Protein AF-A0A8J3H983-F1 (afdb_monomer_lite)

Structure (mmCIF, N/CA/C/O backbone):
data_AF-A0A8J3H983-F1
#
_entry.id   AF-A0A8J3H983-F1
#
loop_
_atom_site.group_PDB
_atom_site.id
_atom_site.type_symbol
_atom_site.label_atom_id
_atom_site.label_alt_id
_atom_site.label_comp_id
_atom_site.label_asym_id
_atom_site.label_entity_id
_atom_site.label_seq_id
_atom_site.pdbx_PDB_ins_code
_atom_site.Cartn_x
_atom_site.Cartn_y
_atom_site.Cartn_z
_atom_site.occupancy
_atom_site.B_iso_or_equiv
_atom_site.auth_seq_id
_atom_site.auth_comp_id
_atom_site.auth_asym_id
_atom_site.auth_atom_id
_atom_site.pdbx_PDB_model_num
ATOM 1 N N . MET A 1 1 ? 21.618 -44.598 -42.504 1.00 51.03 1 MET A N 1
ATOM 2 C CA . MET A 1 1 ? 20.172 -44.811 -42.746 1.00 51.03 1 MET A CA 1
ATOM 3 C C . MET A 1 1 ? 19.482 -43.494 -43.129 1.00 51.03 1 MET A C 1
ATOM 5 O O . MET A 1 1 ? 18.326 -43.295 -42.797 1.00 51.03 1 MET A O 1
ATOM 9 N N . LEU A 1 2 ? 20.202 -42.593 -43.807 1.00 52.75 2 LEU A N 1
ATOM 10 C CA . LEU A 1 2 ? 19.736 -41.278 -44.272 1.00 52.75 2 LEU A CA 1
ATOM 11 C C . LEU A 1 2 ? 20.343 -41.018 -45.664 1.00 52.75 2 LEU A C 1
ATOM 13 O O . LEU A 1 2 ? 20.921 -39.972 -45.910 1.00 52.75 2 LEU A O 1
ATOM 17 N N . GLY A 1 3 ? 20.367 -42.053 -46.502 1.00 57.75 3 GLY A N 1
ATOM 18 C CA . GLY A 1 3 ? 20.731 -41.930 -47.911 1.00 57.75 3 GLY A CA 1
ATOM 19 C C . GLY A 1 3 ? 19.517 -42.314 -48.740 1.00 57.75 3 GLY A C 1
ATOM 20 O O . GLY A 1 3 ? 18.653 -43.034 -48.226 1.00 57.75 3 GLY A O 1
ATOM 21 N N . ASP A 1 4 ? 19.480 -41.850 -49.981 1.00 62.97 4 ASP A N 1
ATOM 22 C CA . ASP A 1 4 ? 18.348 -41.963 -50.914 1.00 62.97 4 ASP A CA 1
ATOM 23 C C . ASP A 1 4 ? 17.884 -43.419 -51.135 1.00 62.97 4 ASP A C 1
ATOM 25 O O . ASP A 1 4 ? 16.720 -43.679 -51.420 1.00 62.97 4 ASP A O 1
ATOM 29 N N . ASP A 1 5 ? 18.751 -44.391 -50.837 1.00 67.62 5 ASP A N 1
ATOM 30 C CA . ASP A 1 5 ? 18.472 -45.832 -50.906 1.00 67.62 5 ASP A CA 1
ATOM 31 C C . ASP A 1 5 ? 17.887 -46.438 -49.604 1.00 67.62 5 ASP A C 1
ATOM 33 O O . ASP A 1 5 ? 17.742 -47.657 -49.465 1.00 67.62 5 ASP A O 1
ATOM 37 N N . GLY A 1 6 ? 17.617 -45.619 -48.584 1.00 75.12 6 GLY A N 1
ATOM 38 C CA . GLY A 1 6 ? 17.050 -46.034 -47.298 1.00 75.12 6 GLY A CA 1
ATOM 39 C C . GLY A 1 6 ? 15.519 -46.117 -47.305 1.00 75.12 6 GLY A C 1
ATOM 40 O O . GLY A 1 6 ? 14.852 -45.564 -48.168 1.00 75.12 6 GLY A O 1
ATOM 41 N N . LEU A 1 7 ? 14.935 -46.746 -46.276 1.00 78.44 7 LEU A N 1
ATOM 42 C CA . LEU A 1 7 ? 13.473 -46.881 -46.117 1.00 78.44 7 LEU A CA 1
ATOM 43 C C . LEU A 1 7 ? 12.726 -45.532 -46.163 1.00 78.44 7 LEU A C 1
ATOM 45 O O . LEU A 1 7 ? 11.591 -45.483 -46.618 1.00 78.44 7 LEU A O 1
ATOM 49 N N . LEU A 1 8 ? 13.369 -44.446 -45.717 1.00 76.75 8 LEU A N 1
ATOM 50 C CA . LEU A 1 8 ? 12.832 -43.086 -45.834 1.00 76.75 8 LEU A CA 1
ATOM 51 C C . LEU A 1 8 ? 12.984 -42.509 -47.248 1.00 76.75 8 LEU A C 1
ATOM 53 O O . LEU A 1 8 ? 12.057 -41.861 -47.714 1.00 76.75 8 LEU A O 1
ATOM 57 N N . GLY A 1 9 ? 14.088 -42.788 -47.948 1.00 78.19 9 GLY A N 1
ATOM 58 C CA . GLY A 1 9 ? 14.296 -42.362 -49.338 1.00 78.19 9 GLY A CA 1
ATOM 59 C C . GLY A 1 9 ? 13.309 -43.020 -50.304 1.00 78.19 9 GLY A C 1
ATOM 60 O O . GLY A 1 9 ? 12.716 -42.344 -51.130 1.00 78.19 9 GLY A O 1
ATOM 61 N N . GLY A 1 10 ? 12.981 -44.301 -50.109 1.00 79.31 10 GLY A N 1
ATOM 62 C CA . GLY A 1 10 ? 11.941 -44.974 -50.902 1.00 79.31 10 GLY A CA 1
ATOM 63 C C . GLY A 1 10 ? 10.500 -44.513 -50.617 1.00 79.31 10 GLY A C 1
ATOM 64 O O . GLY A 1 10 ? 9.593 -44.832 -51.386 1.00 79.31 10 GLY A O 1
ATOM 65 N N . VAL A 1 11 ? 10.259 -43.792 -49.514 1.00 82.62 11 VAL A N 1
ATOM 66 C CA . VAL A 1 11 ? 8.930 -43.260 -49.157 1.00 82.62 11 VAL A CA 1
ATOM 67 C C . VAL A 1 11 ? 8.806 -41.775 -49.508 1.00 82.62 11 VAL A C 1
ATOM 69 O O . VAL A 1 11 ? 7.759 -41.391 -50.018 1.00 82.62 11 VAL A O 1
ATOM 72 N N . LEU A 1 12 ? 9.840 -40.970 -49.240 1.00 80.44 12 LEU A N 1
ATOM 73 C CA . LEU A 1 12 ? 9.831 -39.502 -49.345 1.00 80.44 12 LEU A CA 1
ATOM 74 C C . LEU A 1 12 ? 10.749 -38.928 -50.434 1.00 80.44 12 LEU A C 1
ATOM 76 O O . LEU A 1 12 ? 10.650 -37.739 -50.701 1.00 80.44 12 LEU A O 1
ATOM 80 N N . GLY A 1 13 ? 11.669 -39.714 -50.993 1.00 78.25 13 GLY A N 1
ATOM 81 C CA . GLY A 1 13 ? 12.554 -39.256 -52.065 1.00 78.25 13 GLY A CA 1
ATOM 82 C C . GLY A 1 13 ? 11.874 -39.288 -53.433 1.00 78.25 13 GLY A C 1
ATOM 83 O O . GLY A 1 13 ? 10.822 -39.912 -53.590 1.00 78.25 13 GLY A O 1
ATOM 84 N N . ASP A 1 14 ? 12.506 -38.647 -54.413 1.00 82.69 14 ASP A N 1
ATOM 85 C CA . ASP A 1 14 ? 12.034 -38.560 -55.799 1.00 82.69 14 ASP A CA 1
ATOM 86 C C . ASP A 1 14 ? 11.747 -39.953 -56.387 1.00 82.69 14 ASP A C 1
ATOM 88 O O . ASP A 1 14 ? 12.581 -40.866 -56.340 1.00 82.69 14 ASP A O 1
ATOM 92 N N . GLY A 1 15 ? 10.544 -40.145 -56.931 1.00 80.81 15 GLY A N 1
ATOM 93 C CA . GLY A 1 15 ? 10.040 -41.440 -57.400 1.00 80.81 15 GLY A CA 1
ATOM 94 C C . GLY A 1 15 ? 9.619 -42.427 -56.297 1.00 80.81 15 GLY A C 1
ATOM 95 O O . GLY A 1 15 ? 9.280 -43.576 -56.601 1.00 80.81 15 GLY A O 1
ATOM 96 N N . GLY A 1 16 ? 9.648 -42.018 -55.025 1.00 85.50 16 GLY A N 1
ATOM 97 C CA . GLY A 1 16 ? 9.208 -42.788 -53.862 1.00 85.50 16 GLY A CA 1
ATOM 98 C C . GLY A 1 16 ? 7.682 -42.896 -53.725 1.00 85.50 16 GLY A C 1
ATOM 99 O O . GLY A 1 16 ? 6.910 -42.331 -54.495 1.00 85.50 16 GLY A O 1
ATOM 100 N N . LEU A 1 17 ? 7.204 -43.636 -52.717 1.00 86.75 17 LEU A N 1
ATOM 101 C CA . LEU A 1 17 ? 5.765 -43.928 -52.559 1.00 86.75 17 LEU A CA 1
ATOM 102 C C . LEU A 1 17 ? 4.872 -42.687 -52.400 1.00 86.75 17 LEU A C 1
ATOM 104 O O . LEU A 1 17 ? 3.699 -42.744 -52.774 1.00 86.75 17 LEU A O 1
ATOM 108 N N . LEU A 1 18 ? 5.388 -41.605 -51.814 1.00 88.44 18 LEU A N 1
ATOM 109 C CA . LEU A 1 18 ? 4.643 -40.360 -51.623 1.00 88.44 18 LEU A CA 1
ATOM 110 C C . LEU A 1 18 ? 4.953 -39.296 -52.679 1.00 88.44 18 LEU A C 1
ATOM 112 O O . LEU A 1 18 ? 4.307 -38.253 -52.655 1.00 88.44 18 LEU A O 1
ATOM 116 N N . ASP A 1 19 ? 5.852 -39.564 -53.626 1.00 88.38 19 ASP A N 1
ATOM 117 C CA . ASP A 1 19 ? 6.216 -38.638 -54.704 1.00 88.38 19 ASP A CA 1
ATOM 118 C C . ASP A 1 19 ? 5.002 -38.166 -55.539 1.00 88.38 19 ASP A C 1
ATOM 120 O O . ASP A 1 19 ? 4.832 -36.964 -55.716 1.00 88.38 19 ASP A O 1
ATOM 124 N N . PRO A 1 20 ? 4.015 -39.021 -55.898 1.00 90.06 20 PRO A N 1
ATOM 125 C CA . PRO A 1 20 ? 2.812 -38.557 -56.603 1.00 90.06 20 PRO A CA 1
ATOM 126 C C . PRO A 1 20 ? 1.914 -37.599 -55.798 1.00 90.06 20 PRO A C 1
ATOM 128 O O . PRO A 1 20 ? 0.969 -37.028 -56.345 1.00 90.06 20 PRO A O 1
ATOM 131 N N . VAL A 1 21 ? 2.136 -37.468 -54.487 1.00 88.88 21 VAL A N 1
ATOM 132 C CA . VAL A 1 21 ? 1.375 -36.572 -53.605 1.00 88.88 21 VAL A CA 1
ATOM 133 C C . VAL A 1 21 ? 2.213 -35.368 -53.187 1.00 88.88 21 VAL A C 1
ATOM 135 O O . VAL A 1 21 ? 1.683 -34.264 -53.213 1.00 88.88 21 VAL A O 1
ATOM 138 N N . LEU A 1 22 ? 3.472 -35.576 -52.791 1.00 84.56 22 LEU A N 1
ATOM 139 C CA . LEU A 1 22 ? 4.355 -34.570 -52.190 1.00 84.56 22 LEU A CA 1
ATOM 140 C C . LEU A 1 22 ? 5.433 -34.029 -53.131 1.00 84.56 22 LEU A C 1
ATOM 142 O O . LEU A 1 22 ? 5.992 -32.986 -52.815 1.00 84.56 22 LEU A O 1
ATOM 146 N N . GLY A 1 23 ? 5.735 -34.725 -54.227 1.00 83.00 23 GLY A N 1
ATOM 147 C CA . GLY A 1 23 ? 6.685 -34.252 -55.227 1.00 83.00 23 GLY A CA 1
ATOM 148 C C . GLY A 1 23 ? 6.164 -33.017 -55.957 1.00 83.00 23 GLY A C 1
ATOM 149 O O . GLY A 1 23 ? 4.963 -32.725 -55.925 1.00 83.00 23 GLY A O 1
ATOM 150 N N . ASP A 1 24 ? 7.065 -32.315 -56.639 1.00 83.81 24 ASP A N 1
ATOM 151 C CA . ASP A 1 24 ? 6.772 -31.055 -57.335 1.00 83.81 24 ASP A CA 1
ATOM 152 C C . ASP A 1 24 ? 5.689 -31.229 -58.419 1.00 83.81 24 ASP A C 1
ATOM 154 O O . ASP A 1 24 ? 4.794 -30.396 -58.555 1.00 83.81 24 ASP A O 1
ATOM 158 N N . ASP A 1 25 ? 5.688 -32.380 -59.100 1.00 84.50 25 ASP A N 1
ATOM 159 C CA . ASP A 1 25 ? 4.658 -32.784 -60.071 1.00 84.50 25 ASP A CA 1
ATOM 160 C C . ASP A 1 25 ? 3.470 -33.543 -59.430 1.00 84.50 25 ASP A C 1
ATOM 162 O O . ASP A 1 25 ? 2.536 -33.981 -60.114 1.00 84.50 25 ASP A O 1
ATOM 166 N N . GLY A 1 26 ? 3.509 -33.758 -58.114 1.00 86.00 26 GLY A N 1
ATOM 167 C CA . GLY A 1 26 ? 2.489 -34.459 -57.340 1.00 86.00 26 GLY A CA 1
ATOM 168 C C . GLY A 1 26 ? 1.249 -33.605 -57.057 1.00 86.00 26 GLY A C 1
ATOM 169 O O . GLY A 1 26 ? 1.181 -32.424 -57.380 1.00 86.00 26 GLY A O 1
ATOM 170 N N . LEU A 1 27 ? 0.229 -34.186 -56.418 1.00 89.25 27 LEU A N 1
ATOM 171 C CA . LEU A 1 27 ? -1.029 -33.475 -56.126 1.00 89.25 27 LEU A CA 1
ATOM 172 C C . LEU A 1 27 ? -0.848 -32.196 -55.293 1.00 89.25 27 LEU A C 1
ATOM 174 O O . LEU A 1 27 ? -1.517 -31.204 -55.571 1.00 89.25 27 LEU A O 1
ATOM 178 N N . LEU A 1 28 ? -0.004 -32.218 -54.256 1.00 87.00 28 LEU A N 1
ATOM 179 C CA . LEU A 1 28 ? 0.267 -31.029 -53.446 1.00 87.00 28 LEU A CA 1
ATOM 180 C C . LEU A 1 28 ? 1.278 -30.103 -54.121 1.00 87.00 28 LEU A C 1
ATOM 182 O O . LEU A 1 28 ? 1.095 -28.899 -54.000 1.00 87.00 28 LEU A O 1
ATOM 186 N N . GLY A 1 29 ? 2.246 -30.618 -54.885 1.00 85.94 29 GLY A N 1
ATOM 187 C CA . GLY A 1 29 ? 3.123 -29.796 -55.731 1.00 85.94 29 GLY A CA 1
ATOM 188 C C . GLY A 1 29 ? 2.335 -29.001 -56.779 1.00 85.94 29 GLY A C 1
ATOM 189 O O . GLY A 1 29 ? 2.439 -27.783 -56.851 1.00 85.94 29 GLY A O 1
ATOM 190 N N . GLY A 1 30 ? 1.382 -29.633 -57.464 1.00 85.19 30 GLY A N 1
ATOM 191 C CA . GLY A 1 30 ? 0.491 -28.964 -58.417 1.00 85.19 30 GLY A CA 1
ATOM 192 C C . GLY A 1 30 ? -0.533 -28.000 -57.796 1.00 85.19 30 GLY A C 1
ATOM 193 O O . GLY A 1 30 ? -1.175 -27.242 -58.523 1.00 85.19 30 GLY A O 1
ATOM 194 N N . VAL A 1 31 ? -0.723 -27.999 -56.471 1.00 89.94 31 VAL A N 1
ATOM 195 C CA . VAL A 1 31 ? -1.606 -27.043 -55.772 1.00 89.94 31 VAL A CA 1
ATOM 196 C C . VAL A 1 31 ? -0.809 -25.947 -55.066 1.00 89.94 31 VAL A C 1
ATOM 198 O O . VAL A 1 31 ? -1.222 -24.795 -55.131 1.00 89.94 31 VAL A O 1
ATOM 201 N N . LEU A 1 32 ? 0.284 -26.289 -54.387 1.00 85.88 32 LEU A N 1
ATOM 202 C CA . LEU A 1 32 ? 1.056 -25.405 -53.506 1.00 85.88 32 LEU A CA 1
ATOM 203 C C . LEU A 1 32 ? 2.409 -24.983 -54.080 1.00 85.88 32 LEU A C 1
ATOM 205 O O . LEU A 1 32 ? 2.976 -24.023 -53.573 1.00 85.88 32 LEU A O 1
ATOM 209 N N . GLY A 1 33 ? 2.930 -25.705 -55.071 1.00 83.81 33 GLY A N 1
ATOM 210 C CA . GLY A 1 33 ? 4.178 -25.354 -55.739 1.00 83.81 33 GLY A CA 1
ATOM 211 C C . GLY A 1 33 ? 4.054 -24.046 -56.511 1.00 83.81 33 GLY A C 1
ATOM 212 O O . GLY A 1 33 ? 2.945 -23.579 -56.789 1.00 83.81 33 GLY A O 1
ATOM 213 N N . ASP A 1 34 ? 5.201 -23.480 -56.870 1.00 83.69 34 ASP A N 1
ATOM 214 C CA . ASP A 1 34 ? 5.309 -22.154 -57.489 1.00 83.69 34 ASP A CA 1
ATOM 215 C C . ASP A 1 34 ? 4.543 -22.071 -58.824 1.00 83.69 34 ASP A C 1
ATOM 217 O O . ASP A 1 34 ? 3.835 -21.099 -59.079 1.00 83.69 34 ASP A O 1
ATOM 221 N N . ASP A 1 35 ? 4.569 -23.149 -59.616 1.00 82.81 35 ASP A N 1
ATOM 222 C CA . ASP A 1 35 ? 3.786 -23.300 -60.856 1.00 82.81 35 ASP A CA 1
ATOM 223 C C . ASP A 1 35 ? 2.399 -23.949 -60.633 1.00 82.81 35 ASP A C 1
ATOM 225 O O . ASP A 1 35 ? 1.636 -24.195 -61.574 1.00 82.81 35 ASP A O 1
ATOM 229 N N . GLY A 1 36 ? 2.069 -24.268 -59.380 1.00 85.94 36 GLY A N 1
ATOM 230 C CA . GLY A 1 36 ? 0.817 -24.888 -58.966 1.00 85.94 36 GLY A CA 1
ATOM 231 C C . GLY A 1 36 ? -0.357 -23.908 -58.913 1.00 85.94 36 GLY A C 1
ATOM 232 O O . GLY A 1 36 ? -0.248 -22.723 -59.205 1.00 85.94 36 GLY A O 1
ATOM 233 N N . LEU A 1 37 ? -1.534 -24.393 -58.521 1.00 89.25 37 LEU A N 1
ATOM 234 C CA . LEU A 1 37 ? -2.776 -23.612 -58.567 1.00 89.25 37 LEU A CA 1
ATOM 235 C C . LEU A 1 37 ? -2.759 -22.385 -57.635 1.00 89.25 37 LEU A C 1
ATOM 237 O O . LEU A 1 37 ? -3.248 -21.328 -58.024 1.00 89.25 37 LEU A O 1
ATOM 241 N N . LEU A 1 38 ? -2.207 -22.505 -56.422 1.00 87.62 38 LEU A N 1
ATOM 242 C CA . LEU A 1 38 ? -2.011 -21.367 -55.518 1.00 87.62 38 LEU A CA 1
ATOM 243 C C . LEU A 1 38 ? -0.765 -20.556 -55.874 1.00 87.62 38 LEU A C 1
ATOM 245 O O . LEU A 1 38 ? -0.840 -19.336 -55.769 1.00 87.62 38 LEU A O 1
ATOM 249 N N . GLY A 1 39 ? 0.316 -21.185 -56.347 1.00 86.94 39 GLY A N 1
ATOM 250 C CA . GLY A 1 39 ? 1.495 -20.478 -56.863 1.00 86.94 39 GLY A CA 1
ATOM 251 C C . GLY A 1 39 ? 1.142 -19.549 -58.028 1.00 86.94 39 GLY A C 1
ATOM 252 O O . GLY A 1 39 ? 1.404 -18.356 -57.978 1.00 86.94 39 GLY A O 1
ATOM 253 N N . GLY A 1 40 ? 0.348 -20.015 -58.991 1.00 87.06 40 GLY A N 1
ATOM 254 C CA . GLY A 1 40 ? -0.158 -19.189 -60.091 1.00 87.06 40 GLY A CA 1
ATOM 255 C C . GLY A 1 40 ? -1.197 -18.127 -59.694 1.00 87.06 40 GLY A C 1
ATOM 256 O O . GLY A 1 40 ? -1.540 -17.273 -60.512 1.00 87.06 40 GLY A O 1
ATOM 257 N N . VAL A 1 41 ? -1.735 -18.153 -58.469 1.00 90.50 41 VAL A N 1
ATOM 258 C CA . VAL A 1 41 ? -2.665 -17.123 -57.962 1.00 90.50 41 VAL A CA 1
ATOM 259 C C . VAL A 1 41 ? -1.948 -16.106 -57.074 1.00 90.50 41 VAL A C 1
ATOM 261 O O . VAL A 1 41 ? -2.226 -14.916 -57.206 1.00 90.50 41 VAL A O 1
ATOM 264 N N . LEU A 1 42 ? -1.080 -16.569 -56.172 1.00 86.56 42 LEU A N 1
ATOM 265 C CA . LEU A 1 42 ? -0.462 -15.789 -55.093 1.00 86.56 42 LEU A CA 1
ATOM 266 C C . LEU A 1 42 ? 1.047 -15.591 -55.246 1.00 86.56 42 LEU A C 1
ATOM 268 O O . LEU A 1 42 ? 1.588 -14.726 -54.568 1.00 86.56 42 LEU A O 1
ATOM 272 N N . GLY A 1 43 ? 1.711 -16.408 -56.057 1.00 85.00 43 GLY A N 1
ATOM 273 C CA . GLY A 1 43 ? 3.137 -16.293 -56.333 1.00 85.00 43 GLY A CA 1
ATOM 274 C C . GLY A 1 43 ? 3.446 -15.189 -57.339 1.00 85.00 43 GLY A C 1
ATOM 275 O O . GLY A 1 43 ? 2.547 -14.624 -57.974 1.00 85.00 43 GLY A O 1
ATOM 276 N N . ASP A 1 44 ? 4.735 -14.906 -57.482 1.00 87.31 44 ASP A N 1
ATOM 277 C CA . ASP A 1 44 ? 5.268 -13.851 -58.341 1.00 87.31 44 ASP A CA 1
ATOM 278 C C . ASP A 1 44 ? 4.846 -14.065 -59.806 1.00 87.31 44 ASP A C 1
ATOM 280 O O . ASP A 1 44 ? 5.009 -15.145 -60.379 1.00 87.31 44 ASP A O 1
ATOM 284 N N . GLY A 1 45 ? 4.270 -13.039 -60.437 1.00 84.06 45 GLY A N 1
ATOM 285 C CA . GLY A 1 45 ? 3.670 -13.130 -61.773 1.00 84.06 45 GLY A CA 1
ATOM 286 C C . GLY A 1 45 ? 2.311 -13.848 -61.838 1.00 84.06 45 GLY A C 1
ATOM 287 O O . GLY A 1 45 ? 1.756 -14.007 -62.931 1.00 84.06 45 GLY A O 1
ATOM 288 N N . GLY A 1 46 ? 1.762 -14.275 -60.697 1.00 89.06 46 GLY A N 1
ATOM 289 C CA . GLY A 1 46 ? 0.447 -14.896 -60.569 1.00 89.06 46 GLY A CA 1
ATOM 290 C C . GLY A 1 46 ? -0.726 -13.920 -60.730 1.00 89.06 46 GLY A C 1
ATOM 291 O O . GLY A 1 46 ? -0.571 -12.717 -60.929 1.00 89.06 46 GLY A O 1
ATOM 292 N N . LEU A 1 47 ? -1.959 -14.426 -60.643 1.00 91.19 47 LEU A N 1
ATOM 293 C CA . LEU A 1 47 ? -3.169 -13.632 -60.917 1.00 91.19 47 LEU A CA 1
ATOM 294 C C . LEU A 1 47 ? -3.358 -12.413 -60.001 1.00 91.19 47 LEU A C 1
ATOM 296 O O . LEU A 1 47 ? -3.961 -11.428 -60.434 1.00 91.19 47 LEU A O 1
ATOM 300 N N . LEU A 1 48 ? -2.910 -12.483 -58.745 1.00 92.31 48 LEU A N 1
ATOM 301 C CA . LEU A 1 48 ? -3.023 -11.380 -57.788 1.00 92.31 48 LEU A CA 1
ATOM 302 C C . LEU A 1 48 ? -1.760 -10.523 -57.692 1.00 92.31 48 LEU A C 1
ATOM 304 O O . LEU A 1 48 ? -1.822 -9.461 -57.075 1.00 92.31 48 LEU A O 1
ATOM 308 N N . ASP A 1 49 ? -0.669 -10.919 -58.345 1.00 91.88 49 ASP A N 1
ATOM 309 C CA . ASP A 1 49 ? 0.599 -10.186 -58.359 1.00 91.88 49 ASP A CA 1
ATOM 310 C C . ASP A 1 49 ? 0.447 -8.721 -58.832 1.00 91.88 49 ASP A C 1
ATOM 312 O O . ASP A 1 49 ? 0.901 -7.819 -58.131 1.00 91.88 49 ASP A O 1
ATOM 316 N N . PRO A 1 50 ? -0.352 -8.393 -59.876 1.00 92.50 50 PRO A N 1
ATOM 317 C CA . PRO A 1 50 ? -0.570 -6.996 -60.275 1.00 92.50 50 PRO A CA 1
ATOM 318 C C . PRO A 1 50 ? -1.266 -6.117 -59.223 1.00 92.50 50 PRO A C 1
ATOM 320 O O . PRO A 1 50 ? -1.352 -4.899 -59.392 1.00 92.50 50 PRO A O 1
ATOM 323 N N . VAL A 1 51 ? -1.840 -6.709 -58.172 1.00 91.69 51 VAL A N 1
ATOM 324 C CA . VAL A 1 51 ? -2.513 -5.988 -57.085 1.00 91.69 51 VAL A CA 1
ATOM 325 C C . VAL A 1 51 ? -1.703 -6.049 -55.796 1.00 91.69 51 VAL A C 1
ATOM 327 O O . VAL A 1 51 ? -1.575 -5.015 -55.145 1.00 91.69 51 VAL A O 1
ATOM 330 N N . LEU A 1 52 ? -1.208 -7.229 -55.419 1.00 88.00 52 LEU A N 1
ATOM 331 C CA . LEU A 1 52 ? -0.580 -7.500 -54.123 1.00 88.00 52 LEU A CA 1
ATOM 332 C C . LEU A 1 52 ? 0.946 -7.549 -54.167 1.00 88.00 52 LEU A C 1
ATOM 334 O O . LEU A 1 52 ? 1.549 -7.385 -53.112 1.00 88.00 52 LEU A O 1
ATOM 338 N N . GLY A 1 53 ? 1.541 -7.792 -55.335 1.00 87.12 53 GLY A N 1
ATOM 339 C CA . GLY A 1 53 ? 2.989 -7.816 -55.495 1.00 87.12 53 GLY A CA 1
ATOM 340 C C . GLY A 1 53 ? 3.608 -6.445 -55.247 1.00 87.12 53 GLY A C 1
ATOM 341 O O . GLY A 1 53 ? 2.912 -5.422 -55.265 1.00 87.12 53 GLY A O 1
ATOM 342 N N . ASP A 1 54 ? 4.923 -6.427 -55.053 1.00 87.25 54 ASP A N 1
ATOM 343 C CA . ASP A 1 54 ? 5.689 -5.217 -54.730 1.00 87.25 54 ASP A CA 1
ATOM 344 C C . ASP A 1 54 ? 5.555 -4.141 -55.827 1.00 87.25 54 ASP A C 1
ATOM 346 O O . ASP A 1 54 ? 5.373 -2.961 -55.531 1.00 87.25 54 ASP A O 1
ATOM 350 N N . ASP A 1 55 ? 5.508 -4.561 -57.096 1.00 86.38 55 ASP A N 1
ATOM 351 C CA . ASP A 1 55 ? 5.254 -3.694 -58.260 1.00 86.38 55 ASP A CA 1
ATOM 352 C C . ASP A 1 55 ? 3.751 -3.550 -58.605 1.00 86.38 55 ASP A C 1
ATOM 354 O O . ASP A 1 55 ? 3.370 -2.875 -59.570 1.00 86.38 55 ASP A O 1
ATOM 358 N N . GLY A 1 56 ? 2.877 -4.210 -57.843 1.00 87.75 56 GLY A N 1
ATOM 359 C CA . GLY A 1 56 ? 1.427 -4.185 -58.006 1.00 87.75 56 GLY A CA 1
ATOM 360 C C . GLY A 1 56 ? 0.785 -2.891 -57.497 1.00 87.75 56 GLY A C 1
ATOM 361 O O . GLY A 1 56 ? 1.435 -1.995 -56.970 1.00 87.75 56 GLY A O 1
ATOM 362 N N . LEU A 1 57 ? -0.537 -2.765 -57.634 1.00 91.06 57 LEU A N 1
ATOM 363 C CA . LEU A 1 57 ? -1.268 -1.561 -57.210 1.00 91.06 57 LEU A CA 1
ATOM 364 C C . LEU A 1 57 ? -1.090 -1.218 -55.725 1.00 91.06 57 LEU A C 1
ATOM 366 O O . LEU A 1 57 ? -0.954 -0.041 -55.401 1.00 91.06 57 LEU A O 1
ATOM 370 N N . LEU A 1 58 ? -1.152 -2.202 -54.822 1.00 89.81 58 LEU A N 1
ATOM 371 C CA . LEU A 1 58 ? -0.967 -1.955 -53.391 1.00 89.81 58 LEU A CA 1
ATOM 372 C C . LEU A 1 58 ? 0.511 -1.828 -53.029 1.00 89.81 58 LEU A C 1
ATOM 374 O O . LEU A 1 58 ? 0.823 -0.940 -52.241 1.00 89.81 58 LEU A O 1
ATOM 378 N N . GLY A 1 59 ? 1.401 -2.617 -53.641 1.00 88.44 59 GLY A N 1
ATOM 379 C CA . GLY A 1 59 ? 2.851 -2.458 -53.491 1.00 88.44 59 GLY A CA 1
ATOM 380 C C . GLY A 1 59 ? 3.322 -1.062 -53.911 1.00 88.44 59 GLY A C 1
ATOM 381 O O . GLY A 1 59 ? 3.924 -0.345 -53.125 1.00 88.44 59 GLY A O 1
ATOM 382 N N . GLY A 1 60 ? 2.875 -0.560 -55.062 1.00 87.38 60 GLY A N 1
ATOM 383 C CA . GLY A 1 60 ? 3.187 0.796 -55.524 1.00 87.38 60 GLY A CA 1
ATOM 384 C C . GLY A 1 60 ? 2.521 1.934 -54.734 1.00 87.38 60 GLY A C 1
ATOM 385 O O . GLY A 1 60 ? 2.870 3.099 -54.930 1.00 87.38 60 GLY A O 1
ATOM 386 N N . VAL A 1 61 ? 1.549 1.655 -53.858 1.00 90.75 61 VAL A N 1
ATOM 387 C CA . VAL A 1 61 ? 0.914 2.671 -52.993 1.00 90.75 61 VAL A CA 1
ATOM 388 C C . VAL A 1 61 ? 1.487 2.642 -51.577 1.00 90.75 61 VAL A C 1
ATOM 390 O O . VAL A 1 61 ? 1.724 3.713 -51.018 1.00 90.75 61 VAL A O 1
ATOM 393 N N . LEU A 1 62 ? 1.657 1.450 -51.003 1.00 87.38 62 LEU A N 1
ATOM 394 C CA . LEU A 1 62 ? 1.987 1.219 -49.593 1.00 87.38 62 LEU A CA 1
ATOM 395 C C . LEU A 1 62 ? 3.383 0.639 -49.364 1.00 87.38 62 LEU A C 1
ATOM 397 O O . LEU A 1 62 ? 3.854 0.699 -48.235 1.00 87.38 62 LEU A O 1
ATOM 401 N N . GLY A 1 63 ? 3.992 0.039 -50.383 1.00 85.69 63 GLY A N 1
ATOM 402 C CA . GLY A 1 63 ? 5.343 -0.500 -50.309 1.00 85.69 63 GLY A CA 1
ATOM 403 C C . GLY A 1 63 ? 6.409 0.587 -50.397 1.00 85.69 63 GLY A C 1
ATOM 404 O O . GLY A 1 63 ? 6.120 1.754 -50.686 1.00 85.69 63 GLY A O 1
ATOM 405 N N . ASP A 1 64 ? 7.648 0.174 -50.159 1.00 86.94 64 ASP A N 1
ATOM 406 C CA . ASP A 1 64 ? 8.823 1.043 -50.146 1.00 86.94 64 ASP A CA 1
ATOM 407 C C . ASP A 1 64 ? 9.006 1.739 -51.507 1.00 86.94 64 ASP A C 1
ATOM 409 O O . ASP A 1 64 ? 8.987 1.112 -52.568 1.00 86.94 64 ASP A O 1
ATOM 413 N N . GLY A 1 65 ? 9.160 3.065 -51.502 1.00 84.00 65 GLY A N 1
ATOM 414 C CA . GLY A 1 65 ? 9.182 3.891 -52.714 1.00 84.00 65 GLY A CA 1
ATOM 415 C C . GLY A 1 65 ? 7.813 4.119 -53.375 1.00 84.00 65 GLY A C 1
ATOM 416 O O . GLY A 1 65 ? 7.742 4.770 -54.424 1.00 84.00 65 GLY A O 1
ATOM 417 N N . GLY A 1 66 ? 6.728 3.614 -52.782 1.00 88.56 66 GLY A N 1
ATOM 418 C CA . GLY A 1 66 ? 5.355 3.801 -53.237 1.00 88.56 66 GLY A CA 1
ATOM 419 C C . GLY A 1 66 ? 4.800 5.210 -52.991 1.00 88.56 66 GLY A C 1
ATOM 420 O O . GLY A 1 66 ? 5.438 6.091 -52.419 1.00 88.56 66 GLY A O 1
ATOM 421 N N . LEU A 1 67 ? 3.562 5.459 -53.425 1.00 90.62 67 LEU A N 1
ATOM 422 C CA . LEU A 1 67 ? 2.954 6.799 -53.376 1.00 90.62 67 LEU A CA 1
ATOM 423 C C . LEU A 1 67 ? 2.841 7.396 -51.965 1.00 90.62 67 LEU A C 1
ATOM 425 O O . LEU A 1 67 ? 2.884 8.622 -51.830 1.00 90.62 67 LEU A O 1
ATOM 429 N N . LEU A 1 68 ? 2.639 6.568 -50.938 1.00 91.75 68 LEU A N 1
ATOM 430 C CA . LEU A 1 68 ? 2.530 7.027 -49.550 1.00 91.75 68 LEU A CA 1
ATOM 431 C C . LEU A 1 68 ? 3.847 6.949 -48.776 1.00 91.75 68 LEU A C 1
ATOM 433 O O . LEU A 1 68 ? 3.914 7.510 -47.682 1.00 91.75 68 LEU A O 1
ATOM 437 N N . ASP A 1 69 ? 4.886 6.343 -49.345 1.00 92.00 69 ASP A N 1
ATOM 438 C CA . ASP A 1 69 ? 6.197 6.188 -48.712 1.00 92.00 69 ASP A CA 1
ATOM 439 C C . ASP A 1 69 ? 6.826 7.534 -48.280 1.00 92.00 69 ASP A C 1
ATOM 441 O O . ASP A 1 69 ? 7.208 7.665 -47.118 1.00 92.00 69 ASP A O 1
ATOM 445 N N . PRO A 1 70 ? 6.766 8.633 -49.070 1.00 92.06 70 PRO A N 1
ATOM 446 C CA . PRO A 1 70 ? 7.279 9.937 -48.627 1.00 92.06 70 PRO A CA 1
ATOM 447 C C . PRO A 1 70 ? 6.575 10.537 -47.397 1.00 92.06 70 PRO A C 1
ATOM 449 O O . PRO A 1 70 ? 7.038 11.536 -46.841 1.00 92.06 70 PRO A O 1
ATOM 452 N N . VAL A 1 71 ? 5.418 10.000 -47.001 1.00 90.94 71 VAL A N 1
ATOM 453 C CA . VAL A 1 71 ? 4.662 10.452 -45.826 1.00 90.94 71 VAL A CA 1
ATOM 454 C C . VAL A 1 71 ? 4.758 9.446 -44.687 1.00 90.94 71 VAL A C 1
ATOM 456 O O . VAL A 1 71 ? 4.968 9.870 -43.552 1.00 90.94 71 VAL A O 1
ATOM 459 N N . LEU A 1 72 ? 4.564 8.159 -44.978 1.00 87.06 72 LEU A N 1
ATOM 460 C CA . LEU A 1 72 ? 4.414 7.090 -43.987 1.00 87.06 72 LEU A CA 1
ATOM 461 C C . LEU A 1 72 ? 5.677 6.256 -43.773 1.00 87.06 72 LEU A C 1
ATOM 463 O O . LEU A 1 72 ? 5.771 5.628 -42.724 1.00 87.06 72 LEU A O 1
ATOM 467 N N . GLY A 1 73 ? 6.594 6.236 -44.739 1.00 86.88 73 GLY A N 1
ATOM 468 C CA . GLY A 1 73 ? 7.854 5.515 -44.625 1.00 86.88 73 GLY A CA 1
ATOM 469 C C . GLY A 1 73 ? 8.741 6.092 -43.527 1.00 86.88 73 GLY A C 1
ATOM 470 O O . GLY A 1 73 ? 8.530 7.218 -43.058 1.00 86.88 73 GLY A O 1
ATOM 471 N N . ASP A 1 74 ? 9.758 5.327 -43.145 1.00 85.69 74 ASP A N 1
ATOM 472 C CA . ASP A 1 74 ? 10.679 5.679 -42.058 1.00 85.69 74 ASP A CA 1
ATOM 473 C C . ASP A 1 74 ? 11.440 6.986 -42.349 1.00 85.69 74 ASP A C 1
ATOM 475 O O . ASP A 1 74 ? 11.582 7.840 -41.473 1.00 85.69 74 ASP A O 1
ATOM 479 N N . ASP A 1 75 ? 11.814 7.207 -43.614 1.00 86.12 75 ASP A N 1
ATOM 480 C CA . ASP A 1 75 ? 12.415 8.459 -44.103 1.00 86.12 75 ASP A CA 1
ATOM 481 C C . ASP A 1 75 ? 11.369 9.514 -44.532 1.00 86.12 75 ASP A C 1
ATOM 483 O O . ASP A 1 75 ? 11.705 10.620 -44.975 1.00 86.12 75 ASP A O 1
ATOM 487 N N . GLY A 1 76 ? 10.082 9.178 -44.437 1.00 86.25 76 GLY A N 1
ATOM 488 C CA . GLY A 1 76 ? 8.961 10.037 -44.792 1.00 86.25 76 GLY A CA 1
ATOM 489 C C . GLY A 1 76 ? 8.685 11.128 -43.755 1.00 86.25 76 GLY A C 1
ATOM 490 O O . GLY A 1 76 ? 9.289 11.202 -42.689 1.00 86.25 76 GLY A O 1
ATOM 491 N N . LEU A 1 77 ? 7.727 12.009 -44.048 1.00 89.81 77 LEU A N 1
ATOM 492 C CA . LEU A 1 77 ? 7.365 13.128 -43.164 1.00 89.81 77 LEU A CA 1
ATOM 493 C C . LEU A 1 77 ? 6.983 12.695 -41.740 1.00 89.81 77 LEU A C 1
ATOM 495 O O . LEU A 1 77 ? 7.360 13.374 -40.787 1.00 89.81 77 LEU A O 1
ATOM 499 N N . LEU A 1 78 ? 6.206 11.617 -41.586 1.00 88.12 78 LEU A N 1
ATOM 500 C CA . LEU A 1 78 ? 5.826 11.118 -40.264 1.00 88.12 78 LEU A CA 1
ATOM 501 C C . LEU A 1 78 ? 6.940 10.287 -39.629 1.00 88.12 78 LEU A C 1
ATOM 503 O O . LEU A 1 78 ? 7.166 10.471 -38.436 1.00 88.12 78 LEU A O 1
ATOM 507 N N . GLY A 1 79 ? 7.666 9.469 -40.397 1.00 87.00 79 GLY A N 1
ATOM 508 C CA . GLY A 1 79 ? 8.848 8.748 -39.911 1.00 87.00 79 GLY A CA 1
ATOM 509 C C . GLY A 1 79 ? 9.921 9.698 -39.366 1.00 87.00 79 GLY A C 1
ATOM 510 O O . GLY A 1 79 ? 10.331 9.583 -38.217 1.00 87.00 79 GLY A O 1
ATOM 511 N N . GLY A 1 80 ? 10.240 10.774 -40.086 1.00 84.94 80 GLY A N 1
ATOM 512 C CA . GLY A 1 80 ? 11.183 11.803 -39.636 1.00 84.94 80 GLY A CA 1
ATOM 513 C C . GLY A 1 80 ? 10.697 12.685 -38.473 1.00 84.94 80 GLY A C 1
ATOM 514 O O . GLY A 1 80 ? 11.493 13.418 -37.883 1.00 84.94 80 GLY A O 1
ATOM 515 N N . VAL A 1 81 ? 9.408 12.661 -38.116 1.00 88.38 81 VAL A N 1
ATOM 516 C CA . VAL A 1 81 ? 8.884 13.381 -36.937 1.00 88.38 81 VAL A CA 1
ATOM 517 C C . VAL A 1 81 ? 8.730 12.454 -35.736 1.00 88.38 81 VAL A C 1
ATOM 519 O O . VAL A 1 81 ? 9.097 12.852 -34.633 1.00 88.38 81 VAL A O 1
ATOM 522 N N . LEU A 1 82 ? 8.165 11.265 -35.939 1.00 84.38 82 LEU A N 1
ATOM 523 C CA . LEU A 1 82 ? 7.742 10.337 -34.887 1.00 84.38 82 LEU A CA 1
ATOM 524 C C . LEU A 1 82 ? 8.677 9.146 -34.694 1.00 84.38 82 LEU A C 1
ATOM 526 O O . LEU A 1 82 ? 8.597 8.516 -33.646 1.00 84.38 82 LEU A O 1
ATOM 530 N N . GLY A 1 83 ? 9.514 8.829 -35.680 1.00 83.06 83 GLY A N 1
ATOM 531 C CA . GLY A 1 83 ? 10.507 7.771 -35.570 1.00 83.06 83 GLY A CA 1
ATOM 532 C C . GLY A 1 83 ? 11.536 8.076 -34.487 1.00 83.06 83 GLY A C 1
ATOM 533 O O . GLY A 1 83 ? 11.690 9.224 -34.056 1.00 83.06 83 GLY A O 1
ATOM 534 N N . ASP A 1 84 ? 12.253 7.039 -34.070 1.00 81.06 84 ASP A N 1
ATOM 535 C CA . ASP A 1 84 ? 13.214 7.103 -32.964 1.00 81.06 84 ASP A CA 1
ATOM 536 C C . ASP A 1 84 ? 14.343 8.116 -33.233 1.00 81.06 84 ASP A C 1
ATOM 538 O O . ASP A 1 84 ? 14.729 8.871 -32.340 1.00 81.06 84 ASP A O 1
ATOM 542 N N . ASP A 1 85 ? 14.783 8.220 -34.492 1.00 80.62 85 ASP A N 1
ATOM 543 C CA . ASP A 1 85 ? 15.756 9.219 -34.965 1.00 80.62 85 ASP A CA 1
ATOM 544 C C . ASP A 1 85 ? 15.102 10.524 -35.467 1.00 80.62 85 ASP A C 1
ATOM 546 O O . ASP A 1 85 ? 15.777 11.462 -35.904 1.00 80.62 85 ASP A O 1
ATOM 550 N N . GLY A 1 86 ? 13.771 10.595 -35.424 1.00 82.94 86 GLY A N 1
ATOM 551 C CA . GLY A 1 86 ? 12.983 11.744 -35.842 1.00 82.94 86 GLY A CA 1
ATOM 552 C C . GLY A 1 86 ? 13.012 12.893 -34.834 1.00 82.94 86 GLY A C 1
ATOM 553 O O . GLY A 1 86 ? 13.597 12.812 -33.757 1.00 82.94 86 GLY A O 1
ATOM 554 N N . LEU A 1 87 ? 12.345 14.004 -35.157 1.00 86.12 87 LEU A N 1
ATOM 555 C CA . LEU A 1 87 ? 12.349 15.205 -34.311 1.00 86.12 87 LEU A CA 1
ATOM 556 C C . LEU A 1 87 ? 11.866 14.929 -32.876 1.00 86.12 87 LEU A C 1
ATOM 558 O O . LEU A 1 87 ? 12.471 15.420 -31.924 1.00 86.12 87 LEU A O 1
ATOM 562 N N . LEU A 1 88 ? 10.763 14.193 -32.713 1.00 8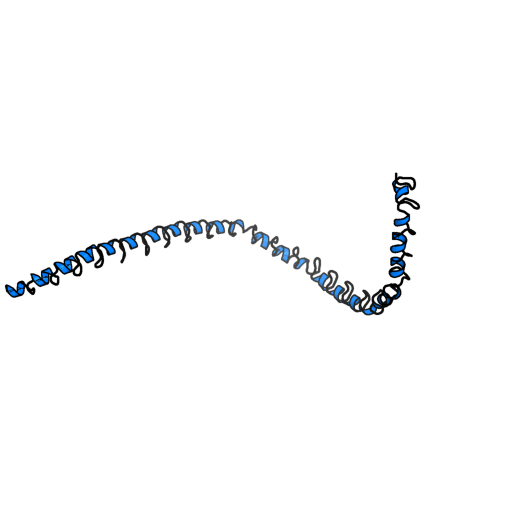5.62 88 LEU A N 1
ATOM 563 C CA . LEU A 1 88 ? 10.228 13.869 -31.391 1.00 85.62 88 LEU A CA 1
ATOM 564 C C . LEU A 1 88 ? 10.984 12.714 -30.739 1.00 85.62 88 LEU A C 1
ATOM 566 O O . LEU A 1 88 ? 11.199 12.792 -29.532 1.00 85.62 88 LEU A O 1
ATOM 570 N N . GLY A 1 89 ? 11.456 11.722 -31.501 1.00 84.50 89 GLY A N 1
ATOM 571 C CA . GLY A 1 89 ? 12.348 10.675 -30.990 1.00 84.50 89 GLY A CA 1
ATOM 572 C C . GLY A 1 89 ? 13.645 11.252 -30.411 1.00 84.50 89 GLY A C 1
ATOM 573 O O . GLY A 1 89 ? 13.982 11.000 -29.258 1.00 84.50 89 GLY A O 1
ATOM 574 N N . GLY A 1 90 ? 14.283 12.193 -31.110 1.00 82.50 90 GLY A N 1
ATOM 575 C CA . GLY A 1 90 ? 15.474 12.903 -30.630 1.00 82.50 90 GLY A CA 1
ATOM 576 C C . GLY A 1 90 ? 15.236 13.871 -29.460 1.00 82.50 90 GLY A C 1
ATOM 577 O O . GLY A 1 90 ? 16.194 14.339 -28.841 1.00 82.50 90 GLY A O 1
ATOM 578 N N . VAL A 1 91 ? 13.984 14.197 -29.121 1.00 86.19 91 VAL A N 1
ATOM 579 C CA . VAL A 1 91 ? 13.651 15.018 -27.941 1.00 86.19 91 VAL A CA 1
ATOM 580 C C . VAL A 1 91 ? 13.195 14.157 -26.768 1.00 86.19 91 VAL A C 1
ATOM 582 O O . VAL A 1 91 ? 13.620 14.419 -25.646 1.00 86.19 91 VAL A O 1
ATOM 585 N N . LEU A 1 92 ? 12.331 13.171 -27.008 1.00 82.56 92 LEU A N 1
ATOM 586 C CA . LEU A 1 92 ? 11.632 12.397 -25.979 1.00 82.56 92 LEU A CA 1
ATOM 587 C C . LEU A 1 92 ? 12.186 10.989 -25.776 1.00 82.56 92 LEU A C 1
ATOM 589 O O . LEU A 1 92 ? 11.957 10.426 -24.712 1.00 82.56 92 LEU A O 1
ATOM 593 N N . GLY A 1 93 ? 12.867 10.425 -26.771 1.00 81.62 93 GLY A N 1
ATOM 594 C CA . GLY A 1 93 ? 13.484 9.110 -26.663 1.00 81.62 93 GLY A CA 1
ATOM 595 C C . GLY A 1 93 ? 14.604 9.096 -25.628 1.00 81.62 93 GLY A C 1
ATOM 596 O O . GLY A 1 93 ? 15.134 10.143 -25.246 1.00 81.62 93 GLY A O 1
ATOM 597 N N . ASP A 1 94 ? 14.990 7.897 -25.205 1.00 77.56 94 ASP A N 1
ATOM 598 C CA . ASP A 1 94 ? 15.937 7.680 -24.105 1.00 77.56 94 ASP A CA 1
ATOM 599 C C . ASP A 1 94 ? 17.306 8.339 -24.359 1.00 77.56 94 ASP A C 1
ATOM 601 O O . ASP A 1 94 ? 17.913 8.905 -23.453 1.00 77.56 94 ASP A O 1
ATOM 605 N N . GLY A 1 95 ? 17.770 8.350 -25.615 1.00 75.81 95 GLY A N 1
ATOM 606 C CA . GLY A 1 95 ? 18.988 9.056 -26.043 1.00 75.81 95 GLY A CA 1
ATOM 607 C C . GLY A 1 95 ? 18.776 10.519 -26.457 1.00 75.81 95 GLY A C 1
ATOM 608 O O . GLY A 1 95 ? 19.731 11.200 -26.837 1.00 75.81 95 GLY A O 1
ATOM 609 N N . GLY A 1 96 ? 17.532 10.994 -26.429 1.00 82.38 96 GLY A N 1
ATOM 610 C CA . GLY A 1 96 ? 17.136 12.337 -26.824 1.00 82.38 96 GLY A CA 1
ATOM 611 C C . GLY A 1 96 ? 17.416 13.394 -25.756 1.00 82.38 96 GLY A C 1
ATOM 612 O O . GLY A 1 96 ? 17.940 13.121 -24.680 1.00 82.38 96 GLY A O 1
ATOM 613 N N . LEU A 1 97 ? 17.053 14.644 -26.041 1.00 85.31 97 LEU A N 1
ATOM 614 C CA . LEU A 1 97 ? 17.315 15.782 -25.150 1.00 85.31 97 LEU A CA 1
ATOM 615 C C . LEU A 1 97 ? 16.704 15.630 -23.749 1.00 85.31 97 LEU A C 1
ATOM 617 O O . LEU A 1 97 ? 17.375 15.936 -22.768 1.00 85.31 97 LEU A O 1
ATOM 621 N N . LEU A 1 98 ? 15.441 15.208 -23.640 1.00 85.12 98 LEU A N 1
ATOM 622 C CA . LEU A 1 98 ? 14.793 15.006 -22.343 1.00 85.12 98 LEU A CA 1
ATOM 623 C C . LEU A 1 98 ? 15.161 13.658 -21.729 1.00 85.12 98 LEU A C 1
ATOM 625 O O . LEU A 1 98 ? 15.397 13.630 -20.524 1.00 85.12 98 LEU A O 1
ATOM 629 N N . GLY A 1 99 ? 15.289 12.594 -22.530 1.00 85.00 99 GLY A N 1
ATOM 630 C CA . GLY A 1 99 ? 15.787 11.297 -22.059 1.00 85.00 99 GLY A CA 1
ATOM 631 C C . GLY A 1 99 ? 17.174 11.415 -21.423 1.00 85.00 99 GLY A C 1
ATOM 632 O O . GLY A 1 99 ? 17.365 11.033 -20.278 1.00 85.00 99 GLY A O 1
ATOM 633 N N . GLY A 1 100 ? 18.109 12.114 -22.067 1.00 84.94 100 GLY A N 1
ATOM 634 C CA . GLY A 1 100 ? 19.449 12.354 -21.523 1.00 84.94 100 GLY A CA 1
ATOM 635 C C . GLY A 1 100 ? 19.513 13.328 -20.337 1.00 84.94 100 GLY A C 1
ATOM 636 O O . GLY A 1 100 ? 20.556 13.439 -19.693 1.00 84.94 100 GLY A O 1
ATOM 637 N N . VAL A 1 101 ? 18.440 14.064 -20.029 1.00 87.38 101 VAL A N 1
ATOM 638 C CA . VAL A 1 101 ? 18.379 14.952 -18.852 1.00 87.38 101 VAL A CA 1
ATOM 639 C C . VAL A 1 101 ? 17.679 14.272 -17.678 1.00 87.38 101 VAL A C 1
ATOM 641 O O . VAL A 1 101 ? 18.156 14.401 -16.552 1.00 87.38 101 VAL A O 1
ATOM 644 N N . LEU A 1 102 ? 16.553 13.604 -17.937 1.00 85.38 102 LEU A N 1
ATOM 645 C CA . LEU A 1 102 ? 15.620 13.091 -16.930 1.00 85.38 102 LEU A CA 1
ATOM 646 C C . LEU A 1 102 ? 15.576 11.567 -16.829 1.00 85.38 102 LEU A C 1
ATOM 648 O O . LEU A 1 102 ? 15.079 11.069 -15.827 1.00 85.38 102 LEU A O 1
ATOM 652 N N . GLY A 1 103 ? 16.011 10.854 -17.862 1.00 84.31 103 GLY A N 1
ATOM 653 C CA . GLY A 1 103 ? 16.070 9.398 -17.857 1.00 84.31 103 GLY A CA 1
ATOM 654 C C . GLY A 1 103 ? 17.252 8.869 -17.052 1.00 84.31 103 GLY A C 1
ATOM 655 O O . GLY A 1 103 ? 18.140 9.624 -16.640 1.00 84.31 103 GLY A O 1
ATOM 656 N N . ASP A 1 104 ? 17.256 7.555 -16.865 1.00 83.38 104 ASP A N 1
ATOM 657 C CA . ASP A 1 104 ? 18.276 6.827 -16.114 1.00 83.38 104 ASP A CA 1
ATOM 658 C C . ASP A 1 104 ? 19.673 7.054 -16.720 1.00 83.38 104 ASP A C 1
ATOM 660 O O . ASP A 1 104 ? 19.885 6.942 -17.931 1.00 83.38 104 ASP A O 1
ATOM 664 N N . GLY A 1 105 ? 20.651 7.410 -15.884 1.00 82.19 105 GLY A N 1
ATOM 665 C CA . GLY A 1 105 ? 21.989 7.825 -16.317 1.00 82.19 105 GLY A CA 1
ATOM 666 C C . GLY A 1 105 ? 22.065 9.224 -16.948 1.00 82.19 105 GLY A C 1
ATOM 667 O O . GLY A 1 105 ? 23.139 9.631 -17.404 1.00 82.19 105 GLY A O 1
ATOM 668 N N . GLY A 1 106 ? 20.956 9.966 -16.984 1.00 86.56 106 GLY A N 1
ATOM 669 C CA . GLY A 1 106 ? 20.875 11.333 -17.483 1.00 86.56 106 GLY A CA 1
ATOM 670 C C . GLY A 1 106 ? 21.500 12.373 -16.548 1.00 86.56 106 GLY A C 1
ATOM 671 O O . GLY A 1 106 ? 21.985 12.085 -15.456 1.00 86.56 106 GLY A O 1
ATOM 672 N N . LEU A 1 107 ? 21.496 13.642 -16.962 1.00 88.44 107 LEU A N 1
ATOM 673 C CA . LEU A 1 107 ? 22.167 14.721 -16.221 1.00 88.44 107 LEU A CA 1
ATOM 674 C C . LEU A 1 107 ? 21.646 14.930 -14.792 1.00 88.44 107 LEU A C 1
ATOM 676 O O . LEU A 1 107 ? 22.419 15.356 -13.930 1.00 88.44 107 LEU A O 1
ATOM 680 N N . LEU A 1 108 ? 20.355 14.698 -14.545 1.00 89.81 108 LEU A N 1
ATOM 681 C CA . LEU A 1 108 ? 19.762 14.846 -13.214 1.00 89.81 108 LEU A CA 1
ATOM 682 C C . LEU A 1 108 ? 19.732 13.543 -12.412 1.00 89.81 108 LEU A C 1
ATOM 684 O O . LEU A 1 108 ? 19.483 13.604 -11.208 1.00 89.81 108 LEU A O 1
ATOM 688 N N . ASP A 1 109 ? 20.041 12.407 -13.033 1.00 90.81 109 ASP A N 1
ATOM 689 C CA . ASP A 1 109 ? 20.016 11.088 -12.397 1.00 90.81 109 ASP A CA 1
ATOM 690 C C . ASP A 1 109 ? 20.927 10.997 -11.151 1.00 90.81 109 ASP A C 1
ATOM 692 O O . ASP A 1 109 ? 20.445 10.595 -10.094 1.00 90.81 109 ASP A O 1
ATOM 696 N N . PRO A 1 110 ? 22.166 11.543 -11.135 1.00 90.69 110 PRO A N 1
ATOM 697 C CA . PRO A 1 110 ? 23.001 11.536 -9.926 1.00 90.69 110 PRO A CA 1
ATOM 698 C C . PRO A 1 110 ? 22.422 12.302 -8.725 1.00 90.69 110 PRO A C 1
ATOM 700 O O . PRO A 1 110 ? 22.954 12.212 -7.617 1.00 90.69 110 PRO A O 1
ATOM 703 N N . VAL A 1 111 ? 21.384 13.118 -8.927 1.00 89.62 111 VAL A N 1
ATOM 704 C CA . VAL A 1 111 ? 20.719 13.881 -7.863 1.00 89.62 111 VAL A CA 1
ATOM 705 C C . VAL A 1 111 ? 19.352 13.293 -7.539 1.00 89.62 111 VAL A C 1
ATOM 707 O O . VAL A 1 111 ? 19.039 13.160 -6.358 1.00 89.62 111 VAL A O 1
ATOM 710 N N . LEU A 1 112 ? 18.545 13.000 -8.561 1.00 85.94 112 LEU A N 1
ATOM 711 C CA . LEU A 1 112 ? 17.133 12.635 -8.430 1.00 85.94 112 LEU A CA 1
ATOM 712 C C . LEU A 1 112 ? 16.862 11.136 -8.548 1.00 85.94 112 LEU A C 1
ATOM 714 O O . LEU A 1 112 ? 15.804 10.714 -8.095 1.00 85.94 112 LEU A O 1
ATOM 718 N N . GLY A 1 113 ? 17.769 10.374 -9.159 1.00 85.75 113 GLY A N 1
ATOM 719 C CA . GLY A 1 113 ? 17.638 8.929 -9.278 1.00 85.75 113 GLY A CA 1
ATOM 720 C C . GLY A 1 113 ? 17.673 8.244 -7.916 1.00 85.75 113 GLY A C 1
ATOM 721 O O . GLY A 1 113 ? 18.097 8.836 -6.914 1.00 85.75 113 GLY A O 1
ATOM 722 N N . ASP A 1 114 ? 17.259 6.982 -7.892 1.00 84.62 114 ASP A N 1
ATOM 723 C CA . ASP A 1 114 ? 17.171 6.178 -6.668 1.00 84.62 114 ASP A CA 1
ATOM 724 C C . ASP A 1 114 ? 18.546 6.016 -5.993 1.00 84.62 114 ASP A C 1
ATOM 726 O O . ASP A 1 114 ? 18.673 6.174 -4.779 1.00 84.62 114 ASP A O 1
ATOM 730 N N . ASP A 1 115 ? 19.601 5.838 -6.794 1.00 85.00 115 ASP A N 1
ATOM 731 C CA . ASP A 1 115 ? 21.001 5.822 -6.339 1.00 85.00 115 ASP A CA 1
ATOM 732 C C . ASP A 1 115 ? 21.632 7.230 -6.258 1.00 85.00 115 ASP A C 1
ATOM 734 O O . ASP A 1 115 ? 22.804 7.399 -5.898 1.00 85.00 115 ASP A O 1
ATOM 738 N N . GLY A 1 116 ? 20.873 8.263 -6.627 1.00 86.06 116 GLY A N 1
ATOM 739 C CA . GLY A 1 116 ? 21.286 9.658 -6.603 1.00 86.06 116 GLY A CA 1
ATOM 740 C C . GLY A 1 116 ? 21.332 10.238 -5.190 1.00 86.06 116 GLY A C 1
ATOM 741 O O . GLY A 1 116 ? 20.962 9.613 -4.200 1.00 86.06 116 GLY A O 1
ATOM 742 N N . LEU A 1 117 ? 21.786 11.485 -5.064 1.00 89.50 117 LEU A N 1
ATOM 743 C CA . LEU A 1 117 ? 21.970 12.123 -3.757 1.00 89.50 117 LEU A CA 1
ATOM 744 C C . LEU A 1 117 ? 20.673 12.226 -2.936 1.00 89.50 117 LEU A C 1
ATOM 746 O O . LEU A 1 117 ? 20.718 12.053 -1.720 1.00 89.50 117 LEU A O 1
ATOM 750 N N . LEU A 1 118 ? 19.534 12.533 -3.566 1.00 87.75 118 LEU A N 1
ATOM 751 C CA . LEU A 1 118 ? 18.251 12.573 -2.861 1.00 87.75 118 LEU A CA 1
ATOM 752 C C . LEU A 1 118 ? 17.682 11.174 -2.635 1.00 87.75 118 LEU A C 1
ATOM 754 O O . LEU A 1 118 ? 17.194 10.936 -1.534 1.00 87.75 118 LEU A O 1
ATOM 758 N N . GLY A 1 119 ? 17.797 10.259 -3.603 1.00 85.94 119 GLY A N 1
ATOM 759 C CA . GLY A 1 119 ? 17.397 8.859 -3.435 1.00 85.94 119 GLY A CA 1
ATOM 760 C C . GLY A 1 119 ? 18.143 8.184 -2.280 1.00 85.94 119 GLY A C 1
ATOM 761 O O . GLY A 1 119 ? 17.525 7.690 -1.343 1.00 85.94 119 GLY A O 1
ATOM 762 N N . GLY A 1 120 ? 19.466 8.336 -2.208 1.00 85.44 120 GLY A N 1
ATOM 763 C CA . GLY A 1 120 ? 20.283 7.813 -1.109 1.00 85.44 120 GLY A CA 1
ATOM 764 C C . GLY A 1 120 ? 20.071 8.491 0.254 1.00 85.44 120 GLY A C 1
ATOM 765 O O . GLY A 1 120 ? 20.530 7.975 1.274 1.00 85.44 120 GLY A O 1
ATOM 766 N N . VAL A 1 121 ? 19.395 9.643 0.324 1.00 88.44 121 VAL A N 1
ATOM 767 C CA . VAL A 1 121 ? 19.054 10.304 1.599 1.00 88.44 121 VAL A CA 1
ATOM 768 C C . VAL A 1 121 ? 17.618 10.012 2.017 1.00 88.44 121 VAL A C 1
ATOM 770 O O . VAL A 1 121 ? 17.392 9.744 3.194 1.00 88.44 121 VAL A O 1
ATOM 773 N N . LEU A 1 122 ? 16.666 10.105 1.092 1.00 86.00 122 LEU A N 1
ATOM 774 C CA . LEU A 1 122 ? 15.225 10.074 1.359 1.00 86.00 122 LEU A CA 1
ATOM 775 C C . LEU A 1 122 ? 14.550 8.761 0.974 1.00 86.00 122 LEU A C 1
ATOM 777 O O . LEU A 1 122 ? 13.432 8.538 1.423 1.00 86.00 122 LEU A O 1
ATOM 781 N N . GLY A 1 123 ? 15.186 7.941 0.139 1.00 85.06 123 GLY A N 1
ATOM 782 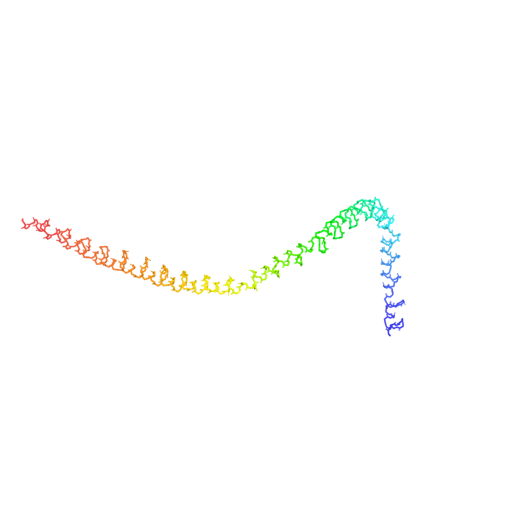C CA . GLY A 1 123 ? 14.671 6.630 -0.228 1.00 85.06 123 GLY A CA 1
ATOM 783 C C . GLY A 1 123 ? 14.576 5.706 0.980 1.00 85.06 123 GLY A C 1
ATOM 784 O O . GLY A 1 123 ? 15.186 5.960 2.024 1.00 85.06 123 GLY A O 1
ATOM 785 N N . ASP A 1 124 ? 13.827 4.622 0.812 1.00 82.81 124 ASP A N 1
ATOM 786 C CA . ASP A 1 124 ? 13.536 3.660 1.879 1.00 82.81 124 ASP A CA 1
ATOM 787 C C . ASP A 1 124 ? 14.822 3.027 2.442 1.00 82.81 124 ASP A C 1
ATOM 789 O O . ASP A 1 124 ? 15.009 2.961 3.655 1.00 82.81 124 ASP A O 1
ATOM 793 N N . ASP A 1 125 ? 15.774 2.695 1.563 1.00 81.81 125 ASP A N 1
ATOM 794 C CA . ASP A 1 125 ? 17.120 2.225 1.932 1.00 81.81 125 ASP A CA 1
ATOM 795 C C . ASP A 1 125 ? 18.129 3.371 2.158 1.00 81.81 125 ASP A C 1
ATOM 797 O O . ASP A 1 125 ? 19.308 3.152 2.457 1.00 81.81 125 ASP A O 1
ATOM 801 N N . GLY A 1 126 ? 17.682 4.615 1.989 1.00 84.62 126 GLY A N 1
ATOM 802 C CA . GLY A 1 126 ? 18.481 5.817 2.159 1.00 84.62 126 GLY A CA 1
ATOM 803 C C . GLY A 1 126 ? 18.759 6.142 3.625 1.00 84.62 126 GLY A C 1
ATOM 804 O O . GLY A 1 126 ? 18.284 5.494 4.554 1.00 84.62 126 GLY A O 1
ATOM 805 N N . LEU A 1 127 ? 19.541 7.191 3.869 1.00 88.12 127 LEU A N 1
ATOM 806 C CA . LEU A 1 127 ? 19.995 7.533 5.220 1.00 88.12 127 LEU A CA 1
ATOM 807 C C . LEU A 1 127 ? 18.843 7.840 6.191 1.00 88.12 127 LEU A C 1
ATOM 809 O O . LEU A 1 127 ? 18.920 7.457 7.355 1.00 88.12 127 LEU A O 1
ATOM 813 N N . LEU A 1 128 ? 17.793 8.535 5.743 1.00 88.06 128 LEU A N 1
ATOM 814 C CA . LEU A 1 128 ? 16.611 8.798 6.568 1.00 88.06 128 LEU A CA 1
ATOM 815 C C . LEU A 1 128 ? 15.647 7.612 6.588 1.00 88.06 128 LEU A C 1
ATOM 817 O O . LEU A 1 128 ? 15.128 7.323 7.665 1.00 88.06 128 LEU A O 1
ATOM 821 N N . GLY A 1 129 ? 15.462 6.907 5.468 1.00 86.88 129 GLY A N 1
ATOM 822 C CA . GLY A 1 129 ? 14.670 5.674 5.417 1.00 86.88 129 GLY A CA 1
ATOM 823 C C . GLY A 1 129 ? 15.207 4.612 6.381 1.00 86.88 129 GLY A C 1
ATOM 824 O O . GLY A 1 129 ? 14.493 4.167 7.270 1.00 86.88 129 GLY A O 1
ATOM 825 N N . GLY A 1 130 ? 16.514 4.352 6.377 1.00 86.44 130 GLY A N 1
ATOM 826 C CA . GLY A 1 130 ? 17.156 3.421 7.310 1.00 86.44 130 GLY A CA 1
ATOM 827 C C . GLY A 1 130 ? 17.187 3.876 8.778 1.00 86.44 130 GLY A C 1
ATOM 828 O O . GLY A 1 130 ? 17.519 3.083 9.660 1.00 86.44 130 GLY A O 1
ATOM 829 N N . VAL A 1 131 ? 16.865 5.137 9.088 1.00 89.19 131 VAL A N 1
ATOM 830 C CA . VAL A 1 131 ? 16.756 5.628 10.476 1.00 89.19 131 VAL A CA 1
ATOM 831 C C . VAL A 1 131 ? 15.309 5.614 10.962 1.00 89.19 131 VAL A C 1
ATOM 833 O O . VAL A 1 131 ? 15.073 5.225 12.106 1.00 89.19 131 VAL A O 1
ATOM 836 N N . LEU A 1 132 ? 14.377 6.081 10.128 1.00 86.94 132 LEU A N 1
ATOM 837 C CA . LEU A 1 132 ? 12.993 6.393 10.497 1.00 86.94 132 LEU A CA 1
ATOM 838 C C . LEU A 1 132 ? 11.952 5.453 9.893 1.00 86.94 132 LEU A C 1
ATOM 840 O O . LEU A 1 132 ? 10.830 5.439 10.386 1.00 86.94 132 LEU A O 1
ATOM 844 N N . GLY A 1 133 ? 12.289 4.754 8.815 1.00 85.56 133 GLY A N 1
ATOM 845 C CA . GLY A 1 133 ? 11.409 3.791 8.174 1.00 85.56 133 GLY A CA 1
ATOM 846 C C . GLY A 1 133 ? 11.311 2.487 8.958 1.00 85.56 133 GLY A C 1
ATOM 847 O O . GLY A 1 133 ? 12.062 2.250 9.911 1.00 85.56 133 GLY A O 1
ATOM 848 N N . ASP A 1 134 ? 10.387 1.642 8.519 1.00 83.56 134 ASP A N 1
ATOM 849 C CA . ASP A 1 134 ? 10.126 0.330 9.105 1.00 83.56 134 ASP A CA 1
ATOM 850 C C . ASP A 1 134 ? 11.388 -0.548 9.047 1.00 83.56 134 ASP A C 1
ATOM 852 O O . ASP A 1 134 ? 12.063 -0.646 8.019 1.00 83.56 134 ASP A O 1
ATOM 856 N N . GLY A 1 135 ? 11.750 -1.178 10.166 1.00 83.19 135 GLY A N 1
ATOM 857 C CA . GLY A 1 135 ? 13.017 -1.900 10.319 1.00 83.19 135 GLY A CA 1
ATOM 858 C C . GLY A 1 135 ? 14.263 -1.009 10.444 1.00 83.19 135 GLY A C 1
ATOM 859 O O . GLY A 1 135 ? 15.377 -1.531 10.563 1.00 83.19 135 GLY A O 1
ATOM 860 N N . GLY A 1 136 ? 14.102 0.316 10.439 1.00 87.00 136 GLY A N 1
ATOM 861 C CA . GLY A 1 136 ? 15.170 1.291 10.621 1.00 87.00 136 GLY A CA 1
ATOM 862 C C . GLY A 1 136 ? 15.695 1.370 12.059 1.00 87.00 136 GLY A C 1
ATOM 863 O O . GLY A 1 136 ? 15.209 0.723 12.984 1.00 87.00 136 GLY A O 1
ATOM 864 N N . LEU A 1 137 ? 16.719 2.196 12.286 1.00 88.38 137 LEU A N 1
ATOM 865 C CA . LEU A 1 137 ? 17.404 2.279 13.586 1.00 88.38 137 LEU A CA 1
ATOM 866 C C . LEU A 1 137 ? 16.495 2.664 14.762 1.00 88.38 137 LEU A C 1
ATOM 868 O O . LEU A 1 137 ? 16.772 2.255 15.893 1.00 88.38 137 LEU A O 1
ATOM 872 N N . LEU A 1 138 ? 15.469 3.484 14.528 1.00 90.44 138 LEU A N 1
ATOM 873 C CA . LEU A 1 138 ? 14.536 3.910 15.574 1.00 90.44 138 LEU A CA 1
ATOM 874 C C . LEU A 1 138 ? 13.284 3.036 15.667 1.00 90.44 138 LEU A C 1
ATOM 876 O O . LEU A 1 138 ? 12.571 3.142 16.666 1.00 90.44 138 LEU A O 1
ATOM 880 N N . ASP A 1 139 ? 13.050 2.151 14.701 1.00 90.94 139 ASP A N 1
ATOM 881 C CA . ASP A 1 139 ? 11.866 1.293 1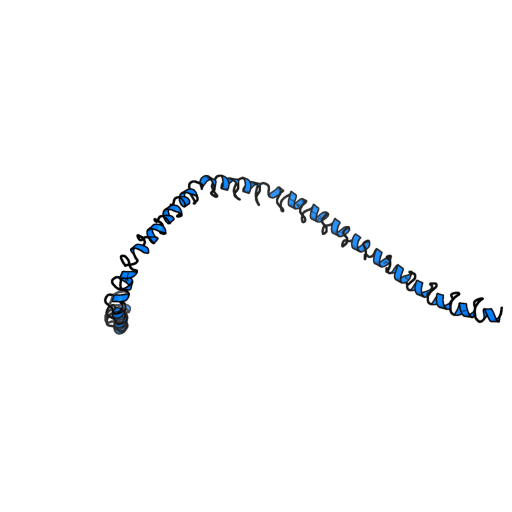4.644 1.00 90.94 139 ASP A CA 1
ATOM 882 C C . ASP A 1 139 ? 11.718 0.381 15.884 1.00 90.94 139 ASP A C 1
ATOM 884 O O . ASP A 1 139 ? 10.665 0.410 16.518 1.00 90.94 139 ASP A O 1
ATOM 888 N N . PRO A 1 140 ? 12.780 -0.271 16.414 1.00 89.75 140 PRO A N 1
ATOM 889 C CA . PRO A 1 140 ? 12.665 -1.067 17.643 1.00 89.75 140 PRO A CA 1
ATOM 890 C C . PRO A 1 140 ? 12.256 -0.277 18.897 1.00 89.75 140 PRO A C 1
ATOM 892 O O . PRO A 1 140 ? 11.969 -0.869 19.939 1.00 89.75 140 PRO A O 1
ATOM 895 N N . VAL A 1 141 ? 12.295 1.057 18.851 1.00 89.44 141 VAL A N 1
ATOM 896 C CA . VAL A 1 141 ? 11.900 1.928 19.965 1.00 89.44 141 VAL A CA 1
ATOM 897 C C . VAL A 1 141 ? 10.555 2.590 19.696 1.00 89.44 141 VAL A C 1
ATOM 899 O O . VAL A 1 141 ? 9.729 2.626 20.606 1.00 89.44 141 VAL A O 1
ATOM 902 N N . LEU A 1 142 ? 10.365 3.145 18.499 1.00 86.75 142 LEU A N 1
ATOM 903 C CA . LEU A 1 142 ? 9.236 4.009 18.150 1.00 86.75 142 LEU A CA 1
ATOM 904 C C . LEU A 1 142 ? 8.147 3.317 17.334 1.00 86.75 142 LEU A C 1
ATOM 906 O O . LEU A 1 142 ? 7.034 3.832 17.323 1.00 86.75 142 LEU A O 1
ATOM 910 N N . GLY A 1 143 ? 8.467 2.213 16.659 1.00 85.75 143 GLY A N 1
ATOM 911 C CA . GLY A 1 143 ? 7.497 1.441 15.896 1.00 85.75 143 GLY A CA 1
ATOM 912 C C . GLY A 1 143 ? 6.417 0.848 16.796 1.00 85.75 143 GLY A C 1
ATOM 913 O O . GLY A 1 143 ? 6.578 0.770 18.021 1.00 85.75 143 GLY A O 1
ATOM 914 N N . ASP A 1 144 ? 5.329 0.401 16.178 1.00 83.81 144 ASP A N 1
ATOM 915 C CA . ASP A 1 144 ? 4.173 -0.166 16.882 1.00 83.81 144 ASP A CA 1
ATOM 916 C C . ASP A 1 144 ? 4.562 -1.416 17.693 1.00 83.81 144 ASP A C 1
ATOM 918 O O . ASP A 1 144 ? 4.174 -1.562 18.852 1.00 83.81 144 ASP A O 1
ATOM 922 N N . ASP A 1 145 ? 5.444 -2.252 17.134 1.00 83.94 145 ASP A N 1
ATOM 923 C CA . ASP A 1 145 ? 6.046 -3.408 17.815 1.00 83.94 145 ASP A CA 1
ATOM 924 C C . ASP A 1 145 ? 7.299 -3.045 18.644 1.00 83.94 145 ASP A C 1
ATOM 926 O O . ASP A 1 145 ? 7.927 -3.899 19.282 1.00 83.94 145 ASP A O 1
ATOM 930 N N . GLY A 1 146 ? 7.702 -1.774 18.623 1.00 85.50 146 GLY A N 1
ATOM 931 C CA . GLY A 1 146 ? 8.850 -1.250 19.348 1.00 85.50 146 GLY A CA 1
ATOM 932 C C . GLY A 1 146 ? 8.586 -1.095 20.846 1.00 85.50 146 GLY A C 1
ATOM 933 O O . GLY A 1 146 ? 7.480 -1.276 21.347 1.00 85.50 146 GLY A O 1
ATOM 934 N N . LEU A 1 147 ? 9.617 -0.726 21.608 1.00 89.31 147 LEU A N 1
ATOM 935 C CA . LEU A 1 147 ? 9.513 -0.579 23.066 1.00 89.31 147 LEU A CA 1
ATOM 936 C C . LEU A 1 147 ? 8.407 0.387 23.510 1.00 89.31 147 LEU A C 1
ATOM 938 O O . LEU A 1 147 ? 7.721 0.102 24.489 1.00 89.31 147 LEU A O 1
ATOM 942 N N . LEU A 1 148 ? 8.262 1.542 22.854 1.00 88.12 148 LEU A N 1
ATOM 943 C CA . LEU A 1 148 ? 7.215 2.500 23.206 1.00 88.12 148 LEU A CA 1
ATOM 944 C C . LEU A 1 148 ? 5.852 2.068 22.669 1.00 88.12 148 LEU A C 1
ATOM 946 O O . LEU A 1 148 ? 4.883 2.210 23.411 1.00 88.12 148 LEU A O 1
ATOM 950 N N . GLY A 1 149 ? 5.780 1.500 21.462 1.00 86.94 149 GLY A N 1
ATOM 951 C CA . GLY A 1 149 ? 4.547 0.930 20.913 1.00 86.94 149 GLY A CA 1
ATOM 952 C C . GLY A 1 149 ? 3.991 -0.193 21.795 1.00 86.94 149 GLY A C 1
ATOM 953 O O . GLY A 1 149 ? 2.864 -0.109 22.270 1.00 86.94 149 GLY A O 1
ATOM 954 N N . GLY A 1 150 ? 4.825 -1.148 22.207 1.00 86.50 150 GLY A N 1
ATOM 955 C CA . GLY A 1 150 ? 4.436 -2.225 23.124 1.00 86.50 150 GLY A CA 1
ATOM 956 C C . GLY A 1 150 ? 4.113 -1.781 24.559 1.00 86.50 150 GLY A C 1
ATOM 957 O O . GLY A 1 150 ? 3.545 -2.553 25.332 1.00 86.50 150 GLY A O 1
ATOM 958 N N . VAL A 1 151 ? 4.458 -0.553 24.962 1.00 89.06 151 VAL A N 1
ATOM 959 C CA . VAL A 1 151 ? 4.083 -0.001 26.277 1.00 89.06 151 VAL A CA 1
ATOM 960 C C . VAL A 1 151 ? 2.831 0.864 26.187 1.00 89.06 151 VAL A C 1
ATOM 962 O O . VAL A 1 151 ? 1.967 0.740 27.051 1.00 89.06 151 VAL A O 1
ATOM 965 N N . LEU A 1 152 ? 2.759 1.756 25.199 1.00 86.19 152 LEU A N 1
ATOM 966 C CA . LEU A 1 152 ? 1.753 2.816 25.090 1.00 86.19 152 LEU A CA 1
ATOM 967 C C . LEU A 1 152 ? 0.653 2.529 24.074 1.00 86.19 152 LEU A C 1
ATOM 969 O O . LEU A 1 152 ? -0.375 3.195 24.135 1.00 86.19 152 LEU A O 1
ATOM 973 N N . GLY A 1 153 ? 0.877 1.600 23.148 1.00 84.50 153 GLY A N 1
ATOM 974 C CA . GLY A 1 153 ? -0.118 1.195 22.169 1.00 84.50 153 GLY A CA 1
ATOM 975 C C . GLY A 1 153 ? -1.340 0.571 22.832 1.00 84.50 153 GLY A C 1
ATOM 976 O O . GLY A 1 153 ? -1.289 0.141 23.990 1.00 84.50 153 GLY A O 1
ATOM 977 N N . ASP A 1 154 ? -2.427 0.506 22.071 1.00 82.69 154 ASP A N 1
ATOM 978 C CA . ASP A 1 154 ? -3.720 0.004 22.541 1.00 82.69 154 ASP A CA 1
ATOM 979 C C . ASP A 1 154 ? -3.627 -1.464 22.997 1.00 82.69 154 ASP A C 1
ATOM 981 O O . ASP A 1 154 ? -4.154 -1.827 24.047 1.00 82.69 154 ASP A O 1
ATOM 985 N N . ASP A 1 155 ? -2.834 -2.272 22.287 1.00 82.69 155 ASP A N 1
ATOM 986 C CA . ASP A 1 155 ? -2.506 -3.657 22.660 1.00 82.69 155 ASP A CA 1
ATOM 987 C C . ASP A 1 155 ? -1.269 -3.768 23.578 1.00 82.69 155 ASP A C 1
ATOM 989 O O . ASP A 1 155 ? -0.843 -4.860 23.968 1.00 82.69 155 ASP A O 1
ATOM 993 N N . GLY A 1 156 ? -0.655 -2.634 23.915 1.00 85.88 156 GLY A N 1
ATOM 994 C CA . GLY A 1 156 ? 0.529 -2.550 24.756 1.00 85.88 156 GLY A CA 1
ATOM 995 C C . GLY A 1 156 ? 0.224 -2.748 26.241 1.00 85.88 156 GLY A C 1
ATOM 996 O O . GLY A 1 156 ? -0.917 -2.904 26.668 1.00 85.88 156 GLY A O 1
ATOM 997 N N . LEU A 1 157 ? 1.258 -2.709 27.084 1.00 89.06 157 LEU A N 1
ATOM 998 C CA . LEU A 1 157 ? 1.103 -2.913 28.532 1.00 89.06 157 LEU A CA 1
ATOM 999 C C . LEU A 1 157 ? 0.121 -1.932 29.183 1.00 89.06 157 LEU A C 1
ATOM 1001 O O . LEU A 1 157 ? -0.665 -2.339 30.036 1.00 89.06 157 LEU A O 1
ATOM 1005 N N . LEU A 1 158 ? 0.189 -0.643 28.838 1.00 89.56 158 LEU A N 1
ATOM 1006 C CA . LEU A 1 158 ? -0.721 0.353 29.398 1.00 89.56 158 LEU A CA 1
ATOM 1007 C C . LEU A 1 158 ? -2.094 0.299 28.736 1.00 89.56 158 LEU A C 1
ATOM 1009 O O . LEU A 1 158 ? -3.073 0.434 29.463 1.00 89.56 158 LEU A O 1
ATOM 1013 N N . GLY A 1 159 ? -2.181 0.030 27.431 1.00 88.38 159 GLY A N 1
ATOM 1014 C CA . GLY A 1 159 ? -3.454 -0.208 26.749 1.00 88.38 159 GLY A CA 1
ATOM 1015 C C . GLY A 1 159 ? -4.208 -1.408 27.335 1.00 88.38 159 GLY A C 1
ATOM 1016 O O . GLY A 1 159 ? -5.341 -1.271 27.783 1.00 88.38 159 GLY A O 1
ATOM 1017 N N . GLY A 1 160 ? -3.538 -2.542 27.542 1.00 88.81 160 GLY A N 1
ATOM 1018 C CA . GLY A 1 160 ? -4.128 -3.728 28.172 1.00 88.81 160 GLY A CA 1
ATOM 1019 C C . GLY A 1 160 ? -4.482 -3.572 29.659 1.00 88.81 160 GLY A C 1
ATOM 1020 O O . GLY A 1 160 ? -5.233 -4.381 30.204 1.00 88.81 160 GLY A O 1
ATOM 1021 N N . VAL A 1 161 ? -3.967 -2.551 30.353 1.00 91.25 161 VAL A N 1
ATOM 1022 C CA . VAL A 1 161 ? -4.335 -2.260 31.751 1.00 91.25 161 VAL A CA 1
ATOM 1023 C C . VAL A 1 161 ? -5.417 -1.190 31.838 1.00 91.25 161 VAL A C 1
ATOM 1025 O O . VAL A 1 161 ? -6.340 -1.351 32.631 1.00 91.25 161 VAL A O 1
ATOM 1028 N N . LEU A 1 162 ? -5.286 -0.100 31.083 1.00 88.19 162 LEU A N 1
ATOM 1029 C CA . LEU A 1 162 ? -6.093 1.117 31.209 1.00 88.19 162 LEU A CA 1
ATOM 1030 C C . LEU A 1 162 ? -7.132 1.294 30.106 1.00 88.19 162 LEU A C 1
ATOM 1032 O O . LEU A 1 162 ? -8.029 2.110 30.285 1.00 88.19 162 LEU A O 1
ATOM 1036 N N . GLY A 1 163 ? -6.988 0.589 28.986 1.00 87.06 163 GLY A N 1
ATOM 1037 C CA . GLY A 1 163 ? -7.953 0.616 27.897 1.00 87.06 163 GLY A CA 1
ATOM 1038 C C . GLY A 1 163 ? -9.312 0.089 28.340 1.00 87.06 163 GLY A C 1
ATOM 1039 O O . GLY A 1 163 ? -9.428 -0.585 29.369 1.00 87.06 163 GLY A O 1
ATOM 1040 N N . ASP A 1 164 ? -10.330 0.391 27.541 1.00 85.62 164 ASP A N 1
ATOM 1041 C CA . ASP A 1 164 ? -11.724 0.055 27.843 1.00 85.62 164 ASP A CA 1
ATOM 1042 C C . ASP A 1 164 ? -11.928 -1.466 27.968 1.00 85.62 164 ASP A C 1
ATOM 1044 O O . ASP A 1 164 ? -12.562 -1.935 28.912 1.00 85.62 164 ASP A O 1
ATOM 1048 N N . ASP A 1 165 ? -11.268 -2.242 27.102 1.00 85.12 165 ASP A N 1
ATOM 1049 C CA . ASP A 1 165 ? -11.213 -3.712 27.169 1.00 85.12 165 ASP A CA 1
ATOM 1050 C C . ASP A 1 165 ? -10.085 -4.241 28.079 1.00 85.12 165 ASP A C 1
ATOM 1052 O O . ASP A 1 165 ? -9.877 -5.449 28.229 1.00 85.12 165 ASP A O 1
ATOM 1056 N N . GLY A 1 166 ? -9.315 -3.332 28.675 1.00 87.94 166 GLY A N 1
ATOM 1057 C CA . GLY A 1 166 ? -8.194 -3.637 29.545 1.00 87.94 166 GLY A CA 1
ATOM 1058 C C . GLY A 1 166 ? -8.625 -4.100 30.934 1.00 87.94 166 GLY A C 1
ATOM 1059 O O . GLY A 1 166 ? -9.797 -4.158 31.293 1.00 87.94 166 GLY A O 1
ATOM 1060 N N . LEU A 1 167 ? -7.645 -4.426 31.771 1.00 91.12 167 LEU A N 1
ATOM 1061 C CA . LEU A 1 167 ? -7.888 -5.016 33.088 1.00 91.12 167 LEU A CA 1
ATOM 1062 C C . LEU A 1 167 ? -8.679 -4.084 34.023 1.00 91.12 167 LEU A C 1
ATOM 1064 O O . LEU A 1 167 ? -9.555 -4.550 34.749 1.00 91.12 167 LEU A O 1
ATOM 1068 N N . LEU A 1 168 ? -8.383 -2.780 34.017 1.00 91.31 168 LEU A N 1
ATOM 1069 C CA . LEU A 1 168 ? -9.169 -1.794 34.759 1.00 91.31 168 LEU A CA 1
ATOM 1070 C C . LEU A 1 168 ? -10.476 -1.467 34.040 1.00 91.31 168 LEU A C 1
ATOM 1072 O O . LEU A 1 168 ? -11.498 -1.425 34.717 1.00 91.31 168 LEU A O 1
ATOM 1076 N N . GLY A 1 169 ? -10.475 -1.328 32.711 1.00 90.88 169 GLY A N 1
ATOM 1077 C CA . GLY A 1 169 ? -11.692 -1.122 31.921 1.00 90.88 169 GLY A CA 1
ATOM 1078 C C . GLY A 1 169 ? -12.745 -2.210 32.164 1.00 90.88 169 GLY A C 1
ATOM 1079 O O . GLY A 1 169 ? -13.859 -1.909 32.579 1.00 90.88 169 GLY A O 1
ATOM 1080 N N . GLY A 1 170 ? -12.368 -3.487 32.121 1.00 92.00 170 GLY A N 1
ATOM 1081 C CA . GLY A 1 170 ? -13.262 -4.610 32.427 1.00 92.00 170 GLY A CA 1
ATOM 1082 C C . GLY A 1 170 ? -13.709 -4.709 33.895 1.00 92.00 170 GLY A C 1
ATOM 1083 O O . GLY A 1 170 ? -14.644 -5.446 34.211 1.00 92.00 170 GLY A O 1
ATOM 1084 N N . VAL A 1 171 ? -13.074 -3.985 34.823 1.00 94.12 171 VAL A N 1
ATOM 1085 C CA . VAL A 1 171 ? -13.523 -3.907 36.224 1.00 94.12 171 VAL A CA 1
ATOM 1086 C C . VAL A 1 171 ? -14.416 -2.695 36.451 1.00 94.12 171 VAL A C 1
ATOM 1088 O O . VAL A 1 171 ? -15.449 -2.839 37.097 1.00 94.12 171 VAL A O 1
ATOM 1091 N N . THR A 1 172 ? -14.016 -1.514 35.982 1.00 91.62 172 THR A N 1
ATOM 1092 C CA . THR A 1 172 ? -14.659 -0.233 36.315 1.00 91.62 172 THR A CA 1
ATOM 1093 C C . THR A 1 172 ? -15.539 0.336 35.214 1.00 91.62 172 THR A C 1
ATOM 1095 O O . THR A 1 172 ? -16.277 1.271 35.495 1.00 91.62 172 THR A O 1
ATOM 1098 N N . GLY A 1 173 ? -15.427 -0.167 33.988 1.00 90.56 173 GLY A N 1
ATOM 1099 C CA . GLY A 1 173 ? -16.253 0.252 32.864 1.00 90.56 173 GLY A CA 1
ATOM 1100 C C . GLY A 1 173 ? -17.718 -0.120 33.061 1.00 90.56 173 GLY A C 1
ATOM 1101 O O . GLY A 1 173 ? -18.052 -0.954 33.909 1.00 90.56 173 GLY A O 1
ATOM 1102 N N . ASP A 1 174 ? -18.573 0.496 32.252 1.00 89.81 174 ASP A N 1
ATOM 1103 C CA . ASP A 1 174 ? -20.030 0.357 32.341 1.00 89.81 174 ASP A CA 1
ATOM 1104 C C . ASP A 1 174 ? -20.478 -1.098 32.107 1.00 89.81 174 ASP A C 1
ATOM 1106 O O . ASP A 1 174 ? -21.294 -1.627 32.858 1.00 89.81 174 ASP A O 1
ATOM 1110 N N . ASP A 1 175 ? -19.839 -1.795 31.162 1.00 88.25 175 ASP A N 1
ATOM 1111 C CA . ASP A 1 175 ? -20.032 -3.236 30.921 1.00 88.25 175 ASP A CA 1
ATOM 1112 C C . ASP A 1 175 ? -19.129 -4.128 31.802 1.00 88.25 175 ASP A C 1
ATOM 1114 O O . ASP A 1 175 ? -19.120 -5.359 31.691 1.00 88.25 175 ASP A O 1
ATOM 1118 N N . GLY A 1 176 ? -18.322 -3.516 32.668 1.00 91.19 176 GLY A N 1
ATOM 1119 C CA . GLY A 1 176 ? -17.372 -4.192 33.539 1.00 91.19 176 GLY A CA 1
ATOM 1120 C C . GLY A 1 176 ? -18.019 -4.815 34.775 1.00 91.19 176 GLY A C 1
ATOM 1121 O O . GLY A 1 176 ? -19.219 -4.712 35.023 1.00 91.19 176 GLY A O 1
ATOM 1122 N N . LEU A 1 177 ? -17.204 -5.455 35.617 1.00 93.56 177 LEU A N 1
ATOM 1123 C CA . LEU A 1 177 ? -17.686 -6.101 36.846 1.00 93.56 177 LEU A CA 1
ATOM 1124 C C . LEU A 1 177 ? -18.431 -5.141 37.781 1.00 93.56 177 LEU A C 1
ATOM 1126 O O . LEU A 1 177 ? -19.464 -5.510 38.333 1.00 93.56 177 LEU A O 1
ATOM 1130 N N . LEU A 1 178 ? -17.893 -3.943 38.012 1.00 94.06 178 LEU A N 1
ATOM 1131 C CA . LEU A 1 178 ? -18.540 -2.957 38.874 1.00 94.06 178 LEU A CA 1
ATOM 1132 C C . LEU A 1 178 ? -19.725 -2.300 38.172 1.00 94.06 178 LEU A C 1
ATOM 1134 O O . LEU A 1 178 ? -20.721 -2.069 38.847 1.00 94.06 178 LEU A O 1
ATOM 1138 N N . GLY A 1 179 ? -19.651 -2.072 36.859 1.00 93.75 179 GLY A N 1
ATOM 1139 C CA . GLY A 1 179 ? -20.778 -1.588 36.063 1.00 93.75 179 GLY A CA 1
ATOM 1140 C C . GLY A 1 179 ? -21.973 -2.544 36.112 1.00 93.75 179 GLY A C 1
ATOM 1141 O O . GLY A 1 179 ? -23.050 -2.160 36.544 1.00 93.75 179 GLY A O 1
ATOM 1142 N N . GLY A 1 180 ? -21.774 -3.843 35.882 1.00 94.31 180 GLY A N 1
ATOM 1143 C CA . GLY A 1 180 ? -22.853 -4.836 35.987 1.00 94.31 180 GLY A CA 1
ATOM 1144 C C . GLY A 1 180 ? -23.403 -5.060 37.407 1.00 94.31 180 GLY A C 1
ATOM 1145 O O . GLY A 1 180 ? -24.480 -5.632 37.577 1.00 94.31 180 GLY A O 1
ATOM 1146 N N . VAL A 1 181 ? -22.685 -4.643 38.456 1.00 96.38 181 VAL A N 1
ATOM 1147 C CA . VAL A 1 181 ? -23.163 -4.746 39.847 1.00 96.38 181 VAL A CA 1
ATOM 1148 C C . VAL A 1 181 ? -23.843 -3.457 40.307 1.00 96.38 181 VAL A C 1
ATOM 1150 O O . VAL A 1 181 ? -24.888 -3.536 40.948 1.00 96.38 181 VAL A O 1
ATOM 1153 N N . LEU A 1 182 ? -23.231 -2.304 40.039 1.00 93.81 182 LEU A N 1
ATOM 1154 C CA . LEU A 1 182 ? -23.578 -0.999 40.614 1.00 93.81 182 LEU A CA 1
ATOM 1155 C C . LEU A 1 182 ? -24.103 0.012 39.595 1.00 93.81 182 LEU A C 1
ATOM 1157 O O . LEU A 1 182 ? -24.579 1.062 40.014 1.00 93.81 182 LEU A O 1
ATOM 1161 N N . GLY A 1 183 ? -23.934 -0.255 38.304 1.00 92.69 183 GLY A N 1
ATOM 1162 C CA . GLY A 1 183 ? -24.441 0.587 37.233 1.00 92.69 183 GLY A CA 1
ATOM 1163 C C . GLY A 1 183 ? -25.954 0.487 37.101 1.00 92.69 183 GLY A C 1
ATOM 1164 O O . GLY A 1 183 ? -26.600 -0.357 37.731 1.00 92.69 183 GLY A O 1
ATOM 1165 N N . ASP A 1 184 ? -26.485 1.368 36.263 1.00 89.56 184 ASP A N 1
ATOM 1166 C CA . ASP A 1 184 ? -27.888 1.372 35.862 1.00 89.56 184 ASP A CA 1
ATOM 1167 C C . ASP A 1 184 ? -28.203 0.022 35.186 1.00 89.56 184 ASP A C 1
ATOM 1169 O O . ASP A 1 184 ? -27.386 -0.488 34.417 1.00 89.56 184 ASP A O 1
ATOM 1173 N N . ASP A 1 185 ? -29.327 -0.611 35.534 1.00 90.25 185 ASP A N 1
ATOM 1174 C CA . ASP A 1 185 ? -29.675 -1.999 35.171 1.00 90.25 185 ASP A CA 1
ATOM 1175 C C . ASP A 1 185 ? -28.774 -3.098 35.787 1.00 90.25 185 ASP A C 1
ATOM 1177 O O . ASP A 1 185 ? -28.908 -4.291 35.480 1.00 90.25 185 ASP A O 1
ATOM 1181 N N . GLY A 1 186 ? -27.859 -2.733 36.687 1.00 93.62 186 GLY A N 1
ATOM 1182 C CA . GLY A 1 186 ? -26.993 -3.664 37.402 1.00 93.62 186 GLY A CA 1
ATOM 1183 C C . GLY A 1 186 ? -27.724 -4.487 38.468 1.00 93.62 186 GLY A C 1
ATOM 1184 O O . GLY A 1 186 ? -28.901 -4.300 38.771 1.00 93.62 186 GLY A O 1
ATOM 1185 N N . LEU A 1 187 ? -27.009 -5.417 39.107 1.00 96.25 187 LEU A N 1
ATOM 1186 C CA . LEU A 1 187 ? -27.596 -6.292 40.136 1.00 96.25 187 LEU A CA 1
ATOM 1187 C C . LEU A 1 187 ? -28.192 -5.535 41.330 1.00 96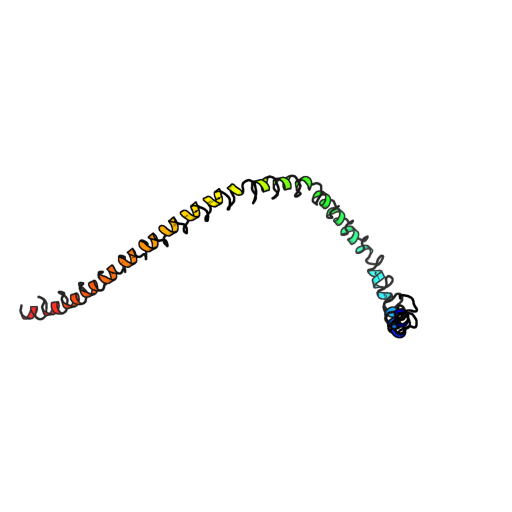.25 187 LEU A C 1
ATOM 1189 O O . LEU A 1 187 ? -29.195 -5.975 41.895 1.00 96.25 187 LEU A O 1
ATOM 1193 N N . VAL A 1 188 ? -27.543 -4.453 41.765 1.00 96.25 188 VAL A N 1
ATOM 1194 C CA . VAL A 1 188 ? -28.035 -3.637 42.881 1.00 96.25 188 VAL A CA 1
ATOM 1195 C C . VAL A 1 188 ? -29.266 -2.848 42.458 1.00 96.25 188 VAL A C 1
ATOM 1197 O O . VAL A 1 188 ? -30.226 -2.813 43.226 1.00 96.25 188 VAL A O 1
ATOM 1200 N N . ASP A 1 189 ? -29.264 -2.294 41.249 1.00 96.25 189 ASP A N 1
ATOM 1201 C CA . ASP A 1 189 ? -30.395 -1.553 40.694 1.00 96.25 189 ASP A CA 1
ATOM 1202 C C . ASP A 1 189 ? -31.611 -2.470 40.480 1.00 96.25 189 ASP A C 1
ATOM 1204 O O . ASP A 1 189 ? -32.670 -2.250 41.053 1.00 96.25 189 ASP A O 1
ATOM 1208 N N . GLY A 1 190 ? -31.443 -3.635 39.851 1.00 96.44 190 GLY A N 1
ATOM 1209 C CA . GLY A 1 190 ? -32.532 -4.611 39.702 1.00 96.44 190 GLY A CA 1
ATOM 1210 C C . GLY A 1 190 ? -33.080 -5.175 41.026 1.00 96.44 190 GLY A C 1
ATOM 1211 O O . GLY A 1 190 ? -34.181 -5.732 41.063 1.00 96.44 190 GLY A O 1
ATOM 1212 N N . LEU A 1 191 ? -32.341 -5.061 42.135 1.00 97.25 191 LEU A N 1
ATOM 1213 C CA . LEU A 1 191 ? -32.817 -5.465 43.460 1.00 97.25 191 LEU A CA 1
ATOM 1214 C C . LEU A 1 191 ? -33.491 -4.316 44.219 1.00 97.25 191 LEU A C 1
ATOM 1216 O O . LEU A 1 191 ? -34.525 -4.551 44.845 1.00 97.25 191 LEU A O 1
ATOM 1220 N N . LEU A 1 192 ? -32.879 -3.130 44.226 1.00 95.56 192 LEU A N 1
ATOM 1221 C CA . LEU A 1 192 ? -33.208 -2.011 45.118 1.00 95.56 192 LEU A CA 1
ATOM 1222 C C . LEU A 1 192 ? -33.666 -0.738 44.403 1.00 95.56 192 LEU A C 1
ATOM 1224 O O . LEU A 1 192 ? -34.116 0.177 45.089 1.00 95.56 192 LEU A O 1
ATOM 1228 N N . GLY A 1 193 ? -33.486 -0.660 43.091 1.00 94.25 193 GLY A N 1
ATOM 1229 C CA . GLY A 1 193 ? -33.920 0.453 42.262 1.00 94.25 193 GLY A CA 1
ATOM 1230 C C . GLY A 1 193 ? -35.438 0.555 42.195 1.00 94.25 193 GLY A C 1
ATOM 1231 O O . GLY A 1 193 ? -36.168 -0.343 42.635 1.00 94.25 193 GLY A O 1
ATOM 1232 N N . ASP A 1 194 ? -35.891 1.669 41.639 1.00 88.94 194 ASP A N 1
ATOM 1233 C CA . ASP A 1 194 ? -37.293 1.898 41.309 1.00 88.94 194 ASP A CA 1
ATOM 1234 C C . ASP A 1 194 ? -37.656 0.871 40.212 1.00 88.94 194 ASP A C 1
ATOM 1236 O O . ASP A 1 194 ? -36.940 0.776 39.222 1.00 88.94 194 ASP A O 1
ATOM 1240 N N . ASP A 1 195 ? -38.683 0.036 40.405 1.00 90.94 195 ASP A N 1
ATOM 1241 C CA . ASP A 1 195 ? -38.978 -1.195 39.628 1.00 90.94 195 ASP A CA 1
ATOM 1242 C C . ASP A 1 195 ? -38.145 -2.453 39.972 1.00 90.94 195 ASP A C 1
ATOM 1244 O O . ASP A 1 195 ? -38.351 -3.534 39.401 1.00 90.94 195 ASP A O 1
ATOM 1248 N N . GLY A 1 196 ? -37.236 -2.369 40.944 1.00 94.75 196 GLY A N 1
ATOM 1249 C CA . GLY A 1 196 ? -36.464 -3.508 41.432 1.00 94.75 196 GLY A CA 1
ATOM 1250 C C . GLY A 1 196 ? -37.310 -4.530 42.203 1.00 94.75 196 GLY A C 1
ATOM 1251 O O . GLY A 1 196 ? -38.461 -4.301 42.570 1.00 94.75 196 GLY A O 1
ATOM 1252 N N . LEU A 1 197 ? -36.737 -5.695 42.517 1.00 96.56 197 LEU A N 1
ATOM 1253 C CA . LEU A 1 197 ? -37.462 -6.760 43.234 1.00 96.56 197 LEU A CA 1
ATOM 1254 C C . LEU A 1 197 ? -38.007 -6.325 44.603 1.00 96.56 197 LEU A C 1
ATOM 1256 O O . LEU A 1 197 ? -39.069 -6.797 45.019 1.00 96.56 197 LEU A O 1
ATOM 1260 N N . VAL A 1 198 ? -37.267 -5.487 45.335 1.00 96.38 198 VAL A N 1
ATOM 1261 C CA . VAL A 1 198 ? -37.716 -4.974 46.635 1.00 96.38 198 VAL A CA 1
ATOM 1262 C C . VAL A 1 198 ? -38.867 -3.995 46.452 1.00 96.38 198 VAL A C 1
ATOM 1264 O O . VAL A 1 198 ? -39.840 -4.098 47.196 1.00 96.38 198 VAL A O 1
ATOM 1267 N N . ASP A 1 199 ? -38.796 -3.120 45.454 1.00 96.06 199 ASP A N 1
ATOM 1268 C CA . ASP A 1 199 ? -39.871 -2.185 45.129 1.00 96.06 199 ASP A CA 1
ATOM 1269 C C . ASP A 1 199 ? -41.129 -2.927 44.640 1.00 96.06 199 ASP A C 1
ATOM 1271 O O . ASP A 1 199 ? -42.203 -2.801 45.220 1.00 96.06 199 ASP A O 1
ATOM 1275 N N . GLY A 1 200 ? -40.995 -3.881 43.717 1.00 95.88 200 GLY A N 1
ATOM 1276 C CA . GLY A 1 200 ? -42.114 -4.718 43.266 1.00 95.88 200 GLY A CA 1
ATOM 1277 C C . GLY A 1 200 ? -42.746 -5.594 44.363 1.00 95.88 200 GLY A C 1
ATOM 1278 O O . GLY A 1 200 ? -43.883 -6.054 44.220 1.00 95.88 200 GLY A O 1
ATOM 1279 N N . LEU A 1 201 ? -42.049 -5.848 45.476 1.00 96.00 201 LEU A N 1
ATOM 1280 C CA . LEU A 1 201 ? -42.606 -6.569 46.624 1.00 96.00 201 LEU A CA 1
ATOM 1281 C C . LEU A 1 201 ? -43.193 -5.629 47.680 1.00 96.00 201 LEU A C 1
ATOM 1283 O O . LEU A 1 201 ? -44.274 -5.915 48.191 1.00 96.00 201 LEU A O 1
ATOM 1287 N N . LEU A 1 202 ? -42.466 -4.579 48.058 1.00 93.12 202 LEU A N 1
ATOM 1288 C CA . LEU A 1 202 ? -42.738 -3.741 49.231 1.00 93.12 202 LEU A CA 1
ATOM 1289 C C . LEU A 1 202 ? -43.135 -2.304 48.898 1.00 93.12 202 LEU A C 1
ATOM 1291 O O . LEU A 1 202 ? -43.647 -1.630 49.789 1.00 93.12 202 LEU A O 1
ATOM 1295 N N . GLY A 1 203 ? -42.883 -1.850 47.674 1.00 92.31 203 GLY A N 1
ATOM 1296 C CA . GLY A 1 203 ? -43.329 -0.561 47.168 1.00 92.31 203 GLY A CA 1
ATOM 1297 C C . GLY A 1 203 ? -44.848 -0.451 47.195 1.00 92.31 203 GLY A C 1
ATOM 12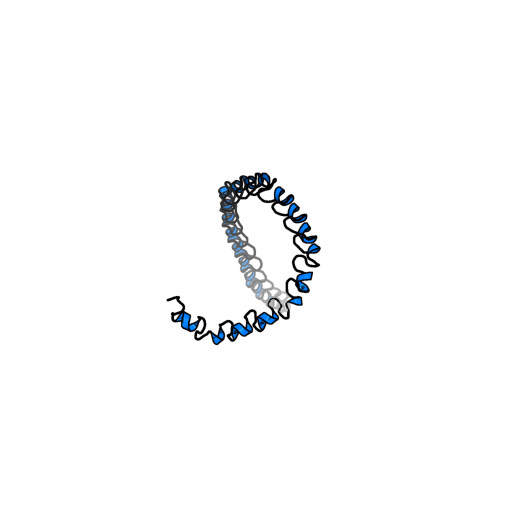98 O O . GLY A 1 203 ? -45.561 -1.447 47.367 1.00 92.31 203 GLY A O 1
ATOM 1299 N N . ASP A 1 204 ? -45.344 0.772 47.041 1.00 88.81 204 ASP A N 1
ATOM 1300 C CA . ASP A 1 204 ? -46.764 1.089 47.214 1.00 88.81 204 ASP A CA 1
ATOM 1301 C C . ASP A 1 204 ? -47.654 0.288 46.244 1.00 88.81 204 ASP A C 1
ATOM 1303 O O . ASP A 1 204 ? -48.679 -0.262 46.654 1.00 88.81 204 ASP A O 1
ATOM 1307 N N . ASP A 1 205 ? -47.192 0.111 45.001 1.00 88.31 205 ASP A N 1
ATOM 1308 C CA . ASP A 1 205 ? -47.830 -0.717 43.965 1.00 88.31 205 ASP A CA 1
ATOM 1309 C C . ASP A 1 205 ? -47.344 -2.183 43.960 1.00 88.31 205 ASP A C 1
ATOM 1311 O O . ASP A 1 205 ? -47.789 -3.008 43.155 1.00 88.31 205 ASP A O 1
ATOM 1315 N N . GLY A 1 206 ? -46.425 -2.530 44.862 1.00 91.81 206 GLY A N 1
ATOM 1316 C CA . GLY A 1 206 ? -45.849 -3.863 44.986 1.00 91.81 206 GLY A CA 1
ATOM 1317 C C . GLY A 1 206 ? -46.822 -4.885 45.574 1.00 91.81 206 GLY A C 1
ATOM 1318 O O . GLY A 1 206 ? -47.921 -4.569 46.017 1.00 91.81 206 GLY A O 1
ATOM 1319 N N . LEU A 1 207 ? -46.437 -6.160 45.623 1.00 94.44 207 LEU A N 1
ATOM 1320 C CA . LEU A 1 207 ? -47.351 -7.232 46.051 1.00 94.44 207 LEU A CA 1
ATOM 1321 C C . LEU A 1 207 ? -47.842 -7.077 47.503 1.00 94.44 207 LEU A C 1
ATOM 1323 O O . LEU A 1 207 ? -49.008 -7.348 47.796 1.00 94.44 207 LEU A O 1
ATOM 1327 N N . VAL A 1 208 ? -46.965 -6.663 48.419 1.00 93.81 208 VAL A N 1
ATOM 1328 C CA . VAL A 1 208 ? -47.339 -6.367 49.807 1.00 93.81 208 VAL A CA 1
ATOM 1329 C C . VAL A 1 208 ? -48.059 -5.022 49.873 1.00 93.81 208 VAL A C 1
ATOM 1331 O O . VAL A 1 208 ? -49.124 -4.971 50.485 1.00 93.81 208 VAL A O 1
ATOM 1334 N N . GLY A 1 209 ? -47.553 -3.980 49.204 1.00 91.88 209 GLY A N 1
ATOM 1335 C CA . GLY A 1 209 ? -48.205 -2.665 49.125 1.00 91.88 209 GLY A CA 1
ATOM 1336 C C . GLY A 1 209 ? -49.651 -2.756 48.629 1.00 91.88 209 GLY A C 1
ATOM 1337 O O . GLY A 1 209 ? -50.576 -2.370 49.334 1.00 91.88 209 GLY A O 1
ATOM 1338 N N . GLY A 1 210 ? -49.897 -3.441 47.518 1.00 93.06 210 GLY A N 1
ATOM 1339 C CA . GLY A 1 210 ? -51.233 -3.694 46.978 1.00 93.06 210 GLY A CA 1
ATOM 1340 C C . GLY A 1 210 ? -52.096 -4.660 47.802 1.00 93.06 210 GLY A C 1
ATOM 1341 O O . GLY A 1 210 ? -53.307 -4.734 47.591 1.00 93.06 210 GLY A O 1
ATOM 1342 N N . LEU A 1 211 ? -51.533 -5.408 48.759 1.00 93.62 211 LEU A N 1
ATOM 1343 C CA . LEU A 1 211 ? -52.319 -6.237 49.678 1.00 93.62 211 LEU A CA 1
ATOM 1344 C C . LEU A 1 211 ? -52.733 -5.466 50.933 1.00 93.62 211 LEU A C 1
ATOM 1346 O O . LEU A 1 211 ? -53.898 -5.549 51.316 1.00 93.62 211 LEU A O 1
ATOM 1350 N N . ILE A 1 212 ? -51.797 -4.777 51.593 1.00 90.31 212 ILE A N 1
ATOM 1351 C CA . ILE A 1 212 ? -52.001 -4.157 52.918 1.00 90.31 212 ILE A CA 1
ATOM 1352 C C . ILE A 1 212 ? -51.987 -2.625 52.914 1.00 90.31 212 ILE A C 1
ATOM 1354 O O . ILE A 1 212 ? -52.324 -2.028 53.934 1.00 90.31 212 ILE A O 1
ATOM 1358 N N . GLY A 1 213 ? -51.576 -1.997 51.817 1.00 86.06 213 GLY A N 1
ATOM 1359 C CA . GLY A 1 213 ? -51.575 -0.548 51.646 1.00 86.06 213 GLY A CA 1
ATOM 1360 C C . GLY A 1 213 ? -52.986 0.029 51.687 1.00 86.06 213 GLY A C 1
ATOM 1361 O O . GLY A 1 213 ? -53.971 -0.707 51.596 1.00 86.06 213 GLY A O 1
ATOM 1362 N N . GLY A 1 214 ? -53.079 1.354 51.839 1.00 82.69 214 GLY A N 1
ATOM 1363 C CA . GLY A 1 214 ? -54.357 2.058 52.006 1.00 82.69 214 GLY A CA 1
ATOM 1364 C C . GLY A 1 214 ? -55.366 1.741 50.899 1.00 82.69 214 GLY A C 1
ATOM 1365 O O . GLY A 1 214 ? -56.515 1.424 51.196 1.00 82.69 214 GLY A O 1
ATOM 1366 N N . ASP A 1 215 ? -54.889 1.696 49.654 1.00 83.62 215 ASP A N 1
ATOM 1367 C CA . ASP A 1 215 ? -55.685 1.361 48.465 1.00 83.62 215 ASP A CA 1
ATOM 1368 C C . ASP A 1 215 ? -55.614 -0.133 48.085 1.00 83.62 215 ASP A C 1
ATOM 1370 O O . ASP A 1 215 ? -56.190 -0.572 47.088 1.00 83.62 215 ASP A O 1
ATOM 1374 N N . GLY A 1 216 ? -54.898 -0.934 48.876 1.00 86.69 216 GLY A N 1
ATOM 1375 C CA . GLY A 1 216 ? -54.711 -2.360 48.649 1.00 86.69 216 GLY A CA 1
ATOM 1376 C C . GLY A 1 216 ? -55.946 -3.193 48.995 1.00 86.69 216 GLY A C 1
ATOM 1377 O O . GLY A 1 216 ? -56.923 -2.702 49.551 1.00 86.69 216 GLY A O 1
ATOM 1378 N N . LEU A 1 217 ? -55.921 -4.498 48.715 1.00 90.94 217 LEU A N 1
ATOM 1379 C CA . LEU A 1 217 ? -57.083 -5.379 48.905 1.00 90.94 217 LEU A CA 1
ATOM 1380 C C . LEU A 1 217 ? -57.603 -5.388 50.352 1.00 90.94 217 LEU A C 1
ATOM 1382 O O . LEU A 1 217 ? -58.809 -5.289 50.576 1.00 90.94 217 LEU A O 1
ATOM 1386 N N . LEU A 1 218 ? -56.713 -5.531 51.338 1.00 90.69 218 LEU A N 1
ATOM 1387 C CA . LEU A 1 218 ? -57.099 -5.478 52.747 1.00 90.69 218 LEU A CA 1
ATOM 1388 C C . LEU A 1 218 ? -57.406 -4.049 53.187 1.00 90.69 218 LEU A C 1
ATOM 1390 O O . LEU A 1 218 ? -58.310 -3.892 53.999 1.00 90.69 218 LEU A O 1
ATOM 1394 N N . GLY A 1 219 ? -56.745 -3.032 52.625 1.00 89.50 219 GLY A N 1
ATOM 1395 C CA . GLY A 1 219 ? -57.112 -1.626 52.823 1.00 89.50 219 GLY A CA 1
ATOM 1396 C C . GLY A 1 219 ? -58.549 -1.341 52.377 1.00 89.50 219 GLY A C 1
ATOM 1397 O O . GLY A 1 219 ? -59.362 -0.865 53.159 1.00 89.50 219 GLY A O 1
ATOM 1398 N N . GLY A 1 220 ? -58.942 -1.783 51.184 1.00 89.88 220 GLY A N 1
ATOM 1399 C CA . GLY A 1 220 ? -60.299 -1.631 50.656 1.00 89.88 220 GLY A CA 1
ATOM 1400 C C . GLY A 1 220 ? -61.364 -2.486 51.355 1.00 89.88 220 GLY A C 1
ATOM 1401 O O . GLY A 1 220 ? -62.557 -2.230 51.198 1.00 89.88 220 GLY A O 1
ATOM 1402 N N . VAL A 1 221 ? -60.984 -3.500 52.139 1.00 91.19 221 VAL A N 1
ATOM 1403 C CA . VAL A 1 221 ? -61.935 -4.275 52.958 1.00 91.19 221 VAL A CA 1
ATOM 1404 C C . VAL A 1 221 ? -62.003 -3.751 54.388 1.00 91.19 221 VAL A C 1
ATOM 1406 O O . VAL A 1 221 ? -63.103 -3.596 54.910 1.00 91.19 221 VAL A O 1
ATOM 1409 N N . LEU A 1 222 ? -60.858 -3.527 55.028 1.00 86.81 222 LEU A N 1
ATOM 1410 C CA . LEU A 1 222 ? -60.729 -3.249 56.461 1.00 86.81 222 LEU A CA 1
ATOM 1411 C C . LEU A 1 222 ? -60.466 -1.780 56.787 1.00 86.81 222 LEU A C 1
ATOM 1413 O O . LEU A 1 222 ? -60.645 -1.403 57.941 1.00 86.81 222 LEU A O 1
ATOM 1417 N N . GLY A 1 223 ? -60.007 -0.990 55.822 1.00 85.75 223 GLY A N 1
ATOM 1418 C CA . GLY A 1 223 ? -59.770 0.437 55.994 1.00 85.75 223 GLY A CA 1
ATOM 1419 C C . GLY A 1 223 ? -61.061 1.196 56.273 1.00 85.75 223 GLY A C 1
ATOM 1420 O O . GLY A 1 223 ? -62.163 0.685 56.052 1.00 85.75 223 GLY A O 1
ATOM 1421 N N . ASP A 1 224 ? -60.908 2.426 56.753 1.00 83.81 224 ASP A N 1
ATOM 1422 C CA . ASP A 1 224 ? -62.023 3.267 57.198 1.00 83.81 224 ASP A CA 1
ATOM 1423 C C . ASP A 1 224 ? -63.019 3.551 56.056 1.00 83.81 224 ASP A C 1
ATOM 1425 O O . ASP A 1 224 ? -64.230 3.447 56.251 1.00 83.81 224 ASP A O 1
ATOM 1429 N N . ASP A 1 225 ? -62.510 3.764 54.837 1.00 82.94 225 ASP A N 1
ATOM 1430 C CA . ASP A 1 225 ? -63.301 3.901 53.601 1.00 82.94 225 ASP A CA 1
ATOM 1431 C C . ASP A 1 225 ? -63.610 2.553 52.914 1.00 82.94 225 ASP A C 1
ATOM 1433 O O . ASP A 1 225 ? -64.217 2.492 51.841 1.00 82.94 225 ASP A O 1
ATOM 1437 N N . GLY A 1 226 ? -63.168 1.448 53.513 1.00 85.44 226 GLY A N 1
ATOM 1438 C CA . GLY A 1 226 ? -63.314 0.101 52.987 1.00 85.44 226 GLY A CA 1
ATOM 1439 C C . GLY A 1 226 ? -64.693 -0.508 53.237 1.00 85.44 226 GLY A C 1
ATOM 1440 O O . GLY A 1 226 ? -65.568 0.053 53.889 1.00 85.44 226 GLY A O 1
ATOM 1441 N N . LEU A 1 227 ? -64.903 -1.721 52.733 1.00 89.06 227 LEU A N 1
ATOM 1442 C CA . LEU A 1 227 ? -66.206 -2.391 52.741 1.00 89.06 227 LEU A CA 1
ATOM 1443 C C . LEU A 1 227 ? -66.740 -2.661 54.158 1.00 89.06 227 LEU A C 1
ATOM 1445 O O . LEU A 1 227 ? -67.934 -2.509 54.409 1.00 89.06 227 LEU A O 1
ATOM 1449 N N . LEU A 1 228 ? -65.866 -3.058 55.088 1.00 86.88 228 LEU A N 1
ATOM 1450 C CA . LEU A 1 228 ? -66.221 -3.210 56.499 1.00 86.88 228 LEU A CA 1
ATOM 1451 C C . LEU A 1 228 ? -66.215 -1.871 57.237 1.00 86.88 228 LEU A C 1
ATOM 1453 O O . LEU A 1 228 ? -67.080 -1.694 58.093 1.00 86.88 228 LEU A O 1
ATOM 1457 N N . GLY A 1 229 ? -65.337 -0.930 56.877 1.00 86.94 229 GLY A N 1
ATOM 1458 C CA . GLY A 1 229 ? -65.363 0.444 57.392 1.00 86.94 229 GLY A CA 1
ATOM 1459 C C . GLY A 1 229 ? -66.700 1.141 57.115 1.00 86.94 229 GLY A C 1
ATOM 1460 O O . GLY A 1 229 ? -67.368 1.594 58.036 1.00 86.94 229 GLY A O 1
ATOM 1461 N N . GLY A 1 230 ? -67.216 1.074 55.888 1.00 86.44 230 GLY A N 1
ATOM 1462 C CA . GLY A 1 230 ? -68.519 1.640 55.520 1.00 86.44 230 GLY A CA 1
ATOM 1463 C C . GLY A 1 230 ? -69.741 0.905 56.096 1.00 86.44 230 GLY A C 1
ATOM 1464 O O . GLY A 1 230 ? -70.855 1.429 56.060 1.00 86.44 230 GLY A O 1
ATOM 1465 N N . VAL A 1 231 ? -69.579 -0.307 56.637 1.00 87.31 231 VAL A N 1
ATOM 1466 C CA . VAL A 1 231 ? -70.668 -1.036 57.315 1.00 87.31 231 VAL A CA 1
ATOM 1467 C C . VAL A 1 231 ? -70.625 -0.814 58.823 1.00 87.31 231 VAL A C 1
ATOM 1469 O O . VAL A 1 231 ? -71.671 -0.560 59.419 1.00 87.31 231 VAL A O 1
ATOM 1472 N N . LEU A 1 232 ? -69.447 -0.943 59.433 1.00 82.69 232 LEU A N 1
ATOM 1473 C CA . LEU A 1 232 ? -69.245 -0.986 60.883 1.00 82.69 232 LEU A CA 1
ATOM 1474 C C . LEU A 1 232 ? -68.659 0.298 61.471 1.00 82.69 232 LEU A C 1
ATOM 1476 O O . LEU A 1 232 ? -68.737 0.470 62.684 1.00 82.69 232 LEU A O 1
ATOM 1480 N N . GLY A 1 233 ? -68.048 1.147 60.649 1.00 82.38 233 GLY A N 1
ATOM 1481 C CA . GLY A 1 233 ? -67.470 2.416 61.072 1.00 82.38 233 GLY A CA 1
ATOM 1482 C C . GLY A 1 233 ? -68.529 3.395 61.564 1.00 82.38 233 GLY A C 1
ATOM 1483 O O . GLY A 1 233 ? -69.730 3.201 61.354 1.00 82.38 233 GLY A O 1
ATOM 1484 N N . ASP A 1 234 ? -68.067 4.457 62.218 1.00 80.88 234 ASP A N 1
ATOM 1485 C CA . ASP A 1 234 ? -68.927 5.433 62.895 1.00 80.88 234 ASP A CA 1
ATOM 1486 C C . ASP A 1 234 ? -69.905 6.127 61.924 1.00 80.88 234 ASP A C 1
ATOM 1488 O O . ASP A 1 234 ? -71.069 6.336 62.265 1.00 80.88 234 ASP A O 1
ATOM 1492 N N . ASP A 1 235 ? -69.471 6.368 60.681 1.00 78.88 235 ASP A N 1
ATOM 1493 C CA . ASP A 1 235 ? -70.294 6.904 59.582 1.00 78.88 235 ASP A CA 1
ATOM 1494 C C . ASP A 1 235 ? -70.944 5.806 58.711 1.00 78.88 235 ASP A C 1
ATOM 1496 O O . ASP A 1 235 ? -71.579 6.077 57.687 1.00 78.88 235 ASP A O 1
ATOM 1500 N N . GLY A 1 236 ? -70.776 4.541 59.096 1.00 78.06 236 GLY A N 1
ATOM 1501 C CA . GLY A 1 236 ? -71.214 3.372 58.351 1.00 78.06 236 GLY A CA 1
ATOM 1502 C C . GLY A 1 236 ? -72.678 2.990 58.576 1.00 78.06 236 GLY A C 1
ATOM 1503 O O . GLY A 1 236 ? -73.366 3.468 59.477 1.00 78.06 236 GLY A O 1
ATOM 1504 N N . LEU A 1 237 ? -73.168 2.063 57.754 1.00 81.06 237 LEU A N 1
ATOM 1505 C CA . LEU A 1 237 ? -74.582 1.666 57.680 1.00 81.06 237 LEU A CA 1
ATOM 1506 C C . LEU A 1 237 ? -75.161 1.161 59.017 1.00 81.06 237 LEU A C 1
ATOM 1508 O O . LEU A 1 237 ? -76.329 1.416 59.318 1.00 81.06 237 LEU A O 1
ATOM 1512 N N . LEU A 1 238 ? -74.364 0.445 59.819 1.00 79.19 238 LEU A N 1
ATOM 1513 C CA . LEU A 1 238 ? -74.752 0.002 61.163 1.00 79.19 238 LEU A CA 1
ATOM 1514 C C . LEU A 1 238 ? -74.400 1.027 62.247 1.00 79.19 238 LEU A C 1
ATOM 1516 O O . LEU A 1 238 ? -75.150 1.124 63.219 1.00 79.19 238 LEU A O 1
ATOM 1520 N N . GLY A 1 239 ? -73.328 1.807 62.071 1.00 75.69 239 GLY A N 1
ATOM 1521 C CA . GLY A 1 239 ? -72.973 2.921 62.957 1.00 75.69 239 GLY A CA 1
ATOM 1522 C C . GLY A 1 239 ? -74.096 3.958 63.039 1.00 75.69 239 GLY A C 1
ATOM 1523 O O . GLY A 1 239 ? -74.593 4.249 64.124 1.00 75.69 239 GLY A O 1
ATOM 1524 N N . GLY A 1 240 ? -74.627 4.390 61.891 1.00 74.81 240 GLY A N 1
ATOM 1525 C CA . GLY A 1 240 ? -75.743 5.340 61.812 1.00 74.81 240 GLY A CA 1
ATOM 1526 C C . GLY A 1 240 ? -77.117 4.794 62.232 1.00 74.81 240 GLY A C 1
ATOM 1527 O O . GLY A 1 240 ? -78.057 5.571 62.379 1.00 74.81 240 GLY A O 1
ATOM 1528 N N . LEU A 1 241 ? -77.267 3.474 62.413 1.00 72.25 241 LEU A N 1
ATOM 1529 C CA . LEU A 1 241 ? -78.502 2.858 62.924 1.00 72.25 241 LEU A CA 1
ATOM 1530 C C . LEU A 1 241 ? -78.497 2.712 64.455 1.00 72.25 241 LEU A C 1
ATOM 1532 O O . LEU A 1 241 ? -79.564 2.650 65.067 1.00 72.25 241 LEU A O 1
ATOM 1536 N N . LEU A 1 242 ? -77.310 2.590 6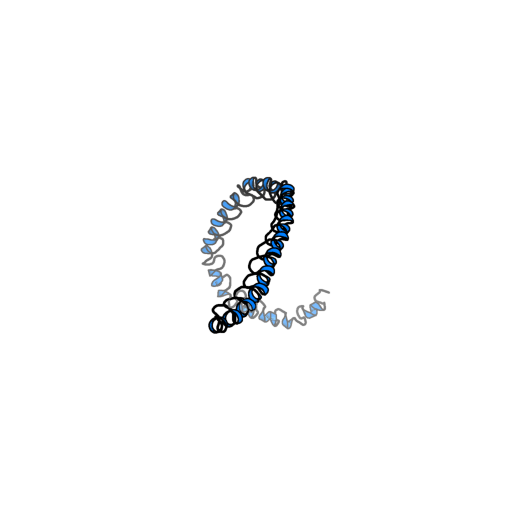5.055 1.00 64.44 242 LEU A N 1
ATOM 1537 C CA . LEU A 1 242 ? -77.116 2.351 66.489 1.00 64.44 242 LEU A CA 1
ATOM 1538 C C . LEU A 1 242 ? -76.663 3.599 67.267 1.00 64.44 242 LEU A C 1
ATOM 1540 O O . LEU A 1 242 ? -76.731 3.572 68.498 1.00 64.44 242 LEU A O 1
ATOM 1544 N N . GLY A 1 243 ? -76.206 4.643 66.570 1.00 57.97 243 GLY A N 1
ATOM 1545 C CA . GLY A 1 243 ? -75.862 5.961 67.115 1.00 57.97 243 GLY A CA 1
ATOM 1546 C C . GLY A 1 243 ? -77.051 6.892 67.320 1.00 57.97 243 GLY A C 1
ATOM 1547 O O . GLY A 1 243 ? -78.047 6.786 66.569 1.00 57.97 243 GLY A O 1
#

pLDDT: mean 86.49, std 6.55, range [51.03, 97.25]

Organism: NCBI:txid337702

Secondary structure (DSSP, 8-state):
--STTSTTHHHHSTTSTTHHHHSTTSTTHHHHSTTSTTHHHHSTTSTTHHHHSTTSTTHHHHSTTSTTHHHHSTTSTTHHHHSTTSTTHHHHSTTSTTHHHHSTTSTTHHHHSTTSTTHHHHSTTSTTHHHHSTTSTTHHHHSTTSTTHHHHSTTSTTHHHHSTTSTTHHHHSTTSHHHHHHSTTSHHHHHHSTTSHHHHHHSTTSTTHHHHSTTSHHHHHHSTTSTTHHHHSTTSTTHHHH-

Radius of gyration: 53.33 Å; chains: 1; bounding box: 102×63×129 Å

Foldseek 3Di:
DPDCPDPCVLCPNCVHPCCLDPNCVHPCVQPPNCVHPVVLCPNDVHPCCLDPNCVHPCVQCPNDVHPCCLDPNCVHPCVQPPPCVHPVVQPPPCVHDCNQCPNDVHPCCLDPNCVHPCNQPPPCVHPCNLCPNDVHPCCLDPNCVHPCNQPPPCVHPCVQPPPCVHPVNQPPPCVHPCNQCPNDVHPCCLCPNCVHPCCLPPNCVHPVNQCPNCVHPCNQPPNCVHPVNQPPNCVHPVNVVVD

Sequence (243 aa):
MLGDDGLLGGVLGDGGLLDPVLGDDGLLGGVLGDDGLLGGVLGDGGLLDPVLGDDGLLGGVLGDGGLLDPVLGDDGLLGGVLGDDGLLGGVLGDGGLLGGVLGDGGLLDPVLGDDGLLGGVLGDDGLLGGVLGDGGLLDPVLGDDGLLGGVLGDDGLLGGVLGDDGLLGGVTGDDGLLGGVLGDDGLVDGLLGDDGLVDGLLGDDGLVGGLIGGDGLLGGVLGDDGLLGGVLGDDGLLGGLLG